Protein AF-A0A9W9SH65-F1 (afdb_monomer)

Mean predicted aligned error: 11.92 Å

Radius of gyration: 22.45 Å; Cα contacts (8 Å, |Δi|>4): 121; chains: 1; bounding box: 47×63×58 Å

Nearest PDB structures (foldseek):
  3lut-assembly1_B  TM=2.137E-01  e=8.675E+00  Rattus norvegicus

Structure (mmCIF, N/CA/C/O backbone):
data_AF-A0A9W9SH65-F1
#
_entry.id   AF-A0A9W9SH65-F1
#
loop_
_atom_site.group_PDB
_atom_site.id
_atom_site.type_symbol
_atom_site.label_atom_id
_atom_site.label_alt_id
_atom_site.label_comp_id
_atom_site.label_asym_id
_atom_site.label_entity_id
_atom_site.l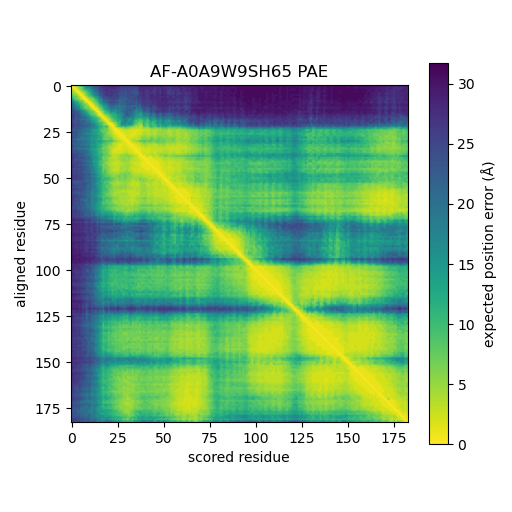abel_seq_id
_atom_site.pdbx_PDB_ins_code
_atom_site.Cartn_x
_atom_site.Cartn_y
_atom_site.Cartn_z
_atom_site.occupancy
_atom_site.B_iso_or_equiv
_atom_site.auth_seq_id
_atom_site.auth_comp_id
_atom_site.auth_asym_id
_atom_site.auth_atom_id
_atom_site.pdbx_PDB_model_num
ATOM 1 N N . MET A 1 1 ? 8.605 -40.947 -27.769 1.00 29.00 1 MET A N 1
ATOM 2 C CA . MET A 1 1 ? 8.764 -39.520 -27.418 1.00 29.00 1 MET A CA 1
ATOM 3 C C . MET A 1 1 ? 8.373 -39.369 -25.958 1.00 29.00 1 MET A C 1
ATOM 5 O O . MET A 1 1 ? 7.186 -39.490 -25.679 1.00 29.00 1 MET A O 1
ATOM 9 N N . PRO A 1 2 ? 9.325 -39.261 -25.017 1.00 26.72 2 PRO A N 1
ATOM 10 C CA . PRO A 1 2 ? 8.988 -39.183 -23.606 1.00 26.72 2 PRO A CA 1
ATOM 11 C C . PRO A 1 2 ? 8.755 -37.729 -23.191 1.00 26.72 2 PRO A C 1
ATOM 13 O O . PRO A 1 2 ? 9.502 -36.824 -23.558 1.00 26.72 2 PRO A O 1
ATOM 16 N N . VAL A 1 3 ? 7.682 -37.543 -22.432 1.00 34.75 3 VAL A N 1
ATOM 17 C CA . VAL A 1 3 ? 7.287 -36.307 -21.764 1.00 34.75 3 VAL A CA 1
ATOM 18 C C . VAL A 1 3 ? 8.176 -36.151 -20.531 1.00 34.75 3 VAL A C 1
ATOM 20 O O . VAL A 1 3 ? 8.135 -36.996 -19.639 1.00 34.75 3 VAL A O 1
ATOM 23 N N . VAL A 1 4 ? 8.992 -35.098 -20.485 1.00 30.28 4 VAL A N 1
ATOM 24 C CA . VAL A 1 4 ? 9.756 -34.722 -19.287 1.00 30.28 4 VAL A CA 1
ATOM 25 C C . VAL A 1 4 ? 9.000 -33.589 -18.607 1.00 30.28 4 VAL A C 1
ATOM 27 O O . VAL A 1 4 ? 8.920 -32.480 -19.131 1.00 30.28 4 VAL A O 1
ATOM 30 N N . GLY A 1 5 ? 8.393 -33.902 -17.462 1.00 32.47 5 GLY A N 1
ATOM 31 C CA . GLY A 1 5 ? 7.783 -32.918 -16.578 1.00 32.47 5 GLY A CA 1
ATOM 32 C C . GLY A 1 5 ? 8.863 -32.028 -15.976 1.00 32.47 5 GLY A C 1
ATOM 33 O O . GLY A 1 5 ? 9.786 -32.520 -15.333 1.00 32.47 5 GLY A O 1
ATOM 34 N N . ILE A 1 6 ? 8.749 -30.721 -16.197 1.00 32.47 6 ILE A N 1
ATOM 35 C CA . ILE A 1 6 ? 9.633 -29.726 -15.594 1.00 32.47 6 ILE A CA 1
ATOM 36 C C . ILE A 1 6 ? 8.874 -29.120 -14.415 1.00 32.47 6 ILE A C 1
ATOM 38 O O . ILE A 1 6 ? 7.938 -28.340 -14.585 1.00 32.47 6 ILE A O 1
ATOM 42 N N . SER A 1 7 ? 9.264 -29.546 -13.214 1.00 27.44 7 SER A N 1
ATOM 43 C CA . SER A 1 7 ? 8.930 -28.888 -11.950 1.00 27.44 7 SER A CA 1
ATOM 44 C C . SER A 1 7 ? 9.379 -27.414 -12.004 1.00 27.44 7 SER A C 1
ATOM 46 O O . SER A 1 7 ? 10.505 -27.161 -12.439 1.00 27.44 7 SER A O 1
ATOM 48 N N . PRO A 1 8 ? 8.580 -26.421 -11.562 1.00 35.19 8 PRO A N 1
ATOM 49 C CA . PRO A 1 8 ? 8.921 -25.004 -11.738 1.00 35.19 8 PRO A CA 1
ATOM 50 C C . PRO A 1 8 ? 10.051 -24.491 -10.826 1.00 35.19 8 PRO A C 1
ATOM 52 O O . PRO A 1 8 ? 10.382 -23.310 -10.881 1.00 35.19 8 PRO A O 1
ATOM 55 N N . PHE A 1 9 ? 10.630 -25.332 -9.964 1.00 35.22 9 PHE A N 1
ATOM 56 C CA . PHE A 1 9 ? 11.452 -24.875 -8.837 1.00 35.22 9 PHE A CA 1
ATOM 57 C C . PHE A 1 9 ? 12.976 -25.036 -8.994 1.00 35.22 9 PHE A C 1
ATOM 59 O O . PHE A 1 9 ? 13.713 -24.592 -8.120 1.00 35.22 9 PHE A O 1
ATOM 66 N N . GLU A 1 10 ? 13.487 -25.592 -10.098 1.00 29.34 10 GLU A N 1
ATOM 67 C CA . GLU A 1 10 ? 14.923 -25.934 -10.216 1.00 29.34 10 GLU A CA 1
ATOM 68 C C . GLU A 1 10 ? 15.806 -24.948 -11.009 1.00 29.34 10 GLU A C 1
ATOM 70 O O . GLU A 1 10 ? 16.992 -25.205 -11.199 1.00 29.34 10 GLU A O 1
ATOM 75 N N . SER A 1 11 ? 15.298 -23.792 -11.453 1.00 33.03 11 SER A N 1
ATOM 76 C CA . SER A 1 11 ? 16.088 -22.839 -12.270 1.00 33.03 11 SER A CA 1
ATOM 77 C C . SER A 1 11 ? 16.442 -21.506 -11.598 1.00 33.03 11 SER A C 1
ATOM 79 O O . SER A 1 11 ? 16.779 -20.546 -12.285 1.00 33.03 11 SER A O 1
ATOM 81 N N . TYR A 1 12 ? 16.469 -21.438 -10.265 1.00 36.97 12 TYR A N 1
ATOM 82 C CA . TYR A 1 12 ? 17.127 -20.338 -9.546 1.00 36.97 12 TYR A CA 1
ATOM 83 C C . TYR A 1 12 ? 18.579 -20.708 -9.216 1.00 36.97 12 TYR A C 1
ATOM 85 O O . TYR A 1 12 ? 18.950 -20.907 -8.060 1.00 36.97 12 TYR A O 1
ATOM 93 N N . LYS A 1 13 ? 19.441 -20.784 -10.240 1.00 38.38 13 LYS A N 1
ATOM 94 C CA . LYS A 1 13 ? 20.886 -20.666 -10.005 1.00 38.38 13 LYS A CA 1
ATOM 95 C C . LYS A 1 13 ? 21.164 -19.232 -9.560 1.00 38.38 13 LYS A C 1
ATOM 97 O O . LYS A 1 13 ? 21.204 -18.319 -10.374 1.00 38.38 13 LYS A O 1
ATOM 102 N N . SER A 1 14 ? 21.283 -19.081 -8.245 1.00 42.41 14 SER A N 1
ATOM 103 C CA . SER A 1 14 ? 21.871 -17.976 -7.487 1.00 42.41 14 SER A CA 1
ATOM 104 C C . SER A 1 14 ? 22.657 -16.954 -8.326 1.00 42.41 14 SER A C 1
ATOM 106 O O . SER A 1 14 ? 23.874 -17.067 -8.483 1.00 42.41 14 SER A O 1
ATOM 108 N N . LEU A 1 15 ? 21.976 -15.913 -8.806 1.00 47.31 15 LEU A N 1
ATOM 109 C CA . LEU A 1 15 ? 22.618 -14.635 -9.099 1.00 47.31 15 LEU A CA 1
ATOM 110 C C . LEU A 1 15 ? 22.884 -13.983 -7.743 1.00 47.31 15 LEU A C 1
ATOM 112 O O . LEU A 1 15 ? 21.997 -13.383 -7.138 1.00 47.31 15 LEU A O 1
ATOM 116 N N . THR A 1 16 ? 24.076 -14.205 -7.198 1.00 44.31 16 THR A N 1
ATOM 117 C CA . THR A 1 16 ? 24.475 -13.587 -5.937 1.00 44.31 16 THR A CA 1
ATOM 118 C C . THR A 1 16 ? 24.631 -12.072 -6.155 1.00 44.31 16 THR A C 1
ATOM 120 O O . THR A 1 16 ? 25.348 -11.657 -7.067 1.00 44.31 16 THR A O 1
ATOM 123 N N . PRO A 1 17 ? 24.024 -11.212 -5.312 1.00 50.50 17 PRO A N 1
ATOM 124 C CA . PRO A 1 17 ? 24.121 -9.746 -5.428 1.00 50.50 17 PRO A CA 1
ATOM 125 C C . PRO A 1 17 ? 25.551 -9.183 -5.329 1.00 50.50 17 PRO A C 1
ATOM 127 O O . PRO A 1 17 ? 25.777 -7.997 -5.545 1.00 50.50 17 PRO A O 1
ATOM 130 N N . LEU A 1 18 ? 26.527 -10.020 -4.972 1.00 52.94 18 LEU A N 1
ATOM 131 C CA . LEU A 1 18 ? 27.906 -9.622 -4.702 1.00 52.94 18 LEU A CA 1
ATOM 132 C C . LEU A 1 18 ? 28.746 -9.382 -5.966 1.00 52.94 18 LEU A C 1
ATOM 134 O O . LEU A 1 18 ? 29.766 -8.708 -5.869 1.00 52.94 18 LEU A O 1
ATOM 138 N N . GLN A 1 19 ? 28.347 -9.893 -7.137 1.00 58.72 19 GLN A N 1
ATOM 139 C CA . GLN A 1 19 ? 29.189 -9.837 -8.345 1.00 58.72 19 GLN A CA 1
ATOM 140 C C . GLN A 1 19 ? 28.976 -8.576 -9.209 1.00 58.72 19 GLN A C 1
ATOM 142 O O . GLN A 1 19 ? 29.825 -8.254 -10.036 1.00 58.72 19 GLN A O 1
ATOM 147 N N . HIS A 1 20 ? 27.888 -7.827 -8.990 1.00 59.44 20 HIS A N 1
ATOM 148 C CA . HIS A 1 20 ? 27.509 -6.644 -9.785 1.00 59.44 20 HIS A CA 1
ATOM 149 C C . HIS A 1 20 ? 27.215 -5.407 -8.922 1.00 59.44 20 HIS A C 1
ATOM 151 O O . HIS A 1 20 ? 26.376 -4.583 -9.269 1.00 59.44 20 HIS A O 1
ATOM 157 N N . ARG A 1 21 ? 27.902 -5.280 -7.781 1.00 56.28 21 ARG A N 1
ATOM 158 C CA . ARG A 1 21 ? 27.609 -4.277 -6.744 1.00 56.28 21 ARG A CA 1
ATOM 159 C C . ARG A 1 21 ? 27.633 -2.823 -7.243 1.00 56.28 21 ARG A C 1
ATOM 161 O O . ARG A 1 21 ? 26.842 -2.023 -6.763 1.00 56.28 21 ARG A O 1
ATOM 168 N N . ASP A 1 22 ? 28.474 -2.514 -8.230 1.00 61.59 22 ASP A N 1
ATOM 169 C CA . ASP A 1 22 ? 28.696 -1.138 -8.701 1.00 61.59 22 ASP A CA 1
ATOM 170 C C . ASP A 1 22 ? 28.057 -0.838 -10.071 1.00 61.59 22 ASP A C 1
ATOM 172 O O . ASP A 1 22 ? 28.232 0.258 -10.611 1.00 61.59 22 ASP A O 1
ATOM 176 N N . PHE A 1 23 ? 27.322 -1.795 -10.651 1.00 73.75 23 PHE A N 1
ATOM 177 C CA . PHE A 1 23 ? 26.828 -1.712 -12.028 1.00 73.75 23 PHE A CA 1
ATOM 178 C C . PHE A 1 23 ? 25.352 -2.118 -12.156 1.00 73.75 23 PHE A C 1
ATOM 180 O O . PHE A 1 23 ? 24.768 -2.697 -11.242 1.00 73.75 23 PHE A O 1
ATOM 187 N N . ALA A 1 24 ? 24.734 -1.799 -13.295 1.00 82.81 24 ALA A N 1
ATOM 188 C CA . ALA A 1 24 ? 23.379 -2.235 -13.617 1.00 82.81 24 ALA A CA 1
ATOM 189 C C . ALA A 1 24 ? 23.397 -3.578 -14.361 1.00 82.81 24 ALA A C 1
ATOM 191 O O . ALA A 1 24 ? 24.218 -3.792 -15.251 1.00 82.81 24 ALA A O 1
ATOM 192 N N . PHE A 1 25 ? 22.476 -4.480 -14.039 1.00 86.75 25 PHE A N 1
ATOM 193 C CA . PHE A 1 25 ? 22.340 -5.755 -14.745 1.00 86.75 25 PHE A CA 1
ATOM 194 C C . PHE A 1 25 ? 20.894 -6.008 -15.149 1.00 86.75 25 PHE A C 1
ATOM 196 O O . PHE A 1 25 ? 19.962 -5.491 -14.540 1.00 86.75 25 PHE A O 1
ATOM 203 N N . GLN A 1 26 ? 20.705 -6.811 -16.192 1.00 88.81 26 GLN A N 1
ATOM 204 C CA . GLN A 1 26 ? 19.384 -7.164 -16.701 1.00 88.81 26 GLN A CA 1
ATOM 205 C C . GLN A 1 26 ? 19.053 -8.625 -16.395 1.00 88.81 26 GLN A C 1
ATOM 207 O O . GLN A 1 26 ? 19.887 -9.513 -16.568 1.00 88.81 26 GLN A O 1
ATOM 212 N N . VAL A 1 27 ? 17.818 -8.872 -15.968 1.00 89.62 27 VAL A N 1
ATOM 213 C CA . VAL A 1 27 ? 17.281 -10.201 -15.670 1.00 89.62 27 VAL A CA 1
ATOM 214 C C . VAL A 1 27 ? 16.055 -10.437 -16.539 1.00 89.62 27 VAL A C 1
ATOM 216 O O . VAL A 1 27 ? 15.112 -9.644 -16.531 1.00 89.62 27 VAL A O 1
ATOM 219 N N . ALA A 1 28 ? 16.059 -11.539 -17.288 1.00 88.75 28 ALA A N 1
ATOM 220 C CA . ALA A 1 28 ? 14.880 -11.982 -18.018 1.00 88.75 28 ALA A CA 1
ATOM 221 C C . ALA A 1 28 ? 13.856 -12.567 -17.037 1.00 88.75 28 ALA A C 1
ATOM 223 O O . ALA A 1 28 ? 14.166 -13.472 -16.263 1.00 88.75 28 ALA A O 1
ATOM 224 N N . THR A 1 29 ? 12.628 -12.067 -17.089 1.00 84.38 29 THR A N 1
ATOM 225 C CA . THR A 1 29 ? 11.477 -12.592 -16.347 1.00 84.38 29 THR A CA 1
ATOM 226 C C . THR A 1 29 ? 10.385 -13.023 -17.328 1.00 84.38 29 THR A C 1
ATOM 228 O O . THR A 1 29 ? 10.380 -12.550 -18.468 1.00 84.38 29 THR A O 1
ATOM 231 N N . PRO A 1 30 ? 9.407 -13.857 -16.918 1.00 78.50 30 PRO A N 1
ATOM 232 C CA . PRO A 1 30 ? 8.263 -14.210 -17.772 1.00 78.50 30 PRO A CA 1
ATOM 233 C C . PRO A 1 30 ? 7.487 -12.990 -18.290 1.00 78.50 30 PRO A C 1
ATOM 235 O O . PRO A 1 30 ? 6.760 -13.063 -19.274 1.00 78.50 30 PRO A O 1
ATOM 238 N N . THR A 1 31 ? 7.636 -11.862 -17.600 1.00 74.31 31 THR A N 1
ATOM 239 C CA . THR A 1 31 ? 6.937 -10.606 -17.835 1.00 74.31 31 THR A CA 1
ATOM 240 C C . THR A 1 31 ? 7.719 -9.579 -18.655 1.00 74.31 31 THR A C 1
ATOM 242 O O . THR A 1 31 ? 7.159 -8.526 -18.960 1.00 74.31 31 THR A O 1
ATOM 245 N N . GLY A 1 32 ? 8.984 -9.859 -18.990 1.00 82.88 32 GLY A N 1
ATOM 246 C CA . GLY A 1 32 ? 9.880 -8.946 -19.702 1.00 82.88 32 GLY A CA 1
ATOM 247 C C . GLY A 1 32 ? 11.281 -8.875 -19.090 1.00 82.88 32 GLY A C 1
ATOM 248 O O . GLY A 1 32 ? 11.658 -9.693 -18.249 1.00 82.88 32 GLY A O 1
ATOM 249 N N . TRP A 1 33 ? 12.062 -7.884 -19.512 1.00 88.62 33 TRP A N 1
ATOM 250 C CA . TRP A 1 33 ? 13.391 -7.620 -18.963 1.00 88.62 33 TRP A CA 1
ATOM 251 C C . TRP A 1 33 ? 13.303 -6.658 -17.781 1.00 88.62 33 TRP A C 1
ATOM 253 O O . TRP A 1 33 ? 12.770 -5.560 -17.918 1.00 88.62 33 TRP A O 1
ATOM 263 N N . ASN A 1 34 ? 13.869 -7.055 -16.644 1.00 89.06 34 ASN A N 1
ATOM 264 C CA . ASN A 1 34 ? 14.019 -6.192 -15.480 1.00 89.06 34 ASN A CA 1
ATOM 265 C C . ASN A 1 34 ? 15.470 -5.723 -15.398 1.00 89.06 34 ASN A C 1
ATOM 267 O O . ASN A 1 34 ? 16.378 -6.549 -15.336 1.00 89.06 34 ASN A O 1
ATOM 271 N N . VAL A 1 35 ? 15.688 -4.409 -15.383 1.00 88.88 35 VAL A N 1
ATOM 272 C CA . VAL A 1 35 ? 17.014 -3.818 -15.169 1.00 88.88 35 VAL A CA 1
ATOM 273 C C . VAL A 1 35 ? 17.153 -3.476 -13.689 1.00 88.88 35 VAL A C 1
ATOM 275 O O . VAL A 1 35 ? 16.417 -2.646 -13.161 1.00 88.88 35 VAL A O 1
ATOM 278 N N . CYS A 1 36 ? 18.083 -4.138 -13.011 1.00 87.88 36 CYS A N 1
ATOM 279 C CA . CYS A 1 36 ? 18.427 -3.893 -11.620 1.00 87.88 36 CYS A CA 1
ATOM 280 C C . CYS A 1 36 ? 19.577 -2.887 -11.560 1.00 87.88 36 CYS A C 1
ATOM 282 O O . CYS A 1 36 ? 20.656 -3.137 -12.096 1.00 87.88 36 CYS A O 1
ATOM 284 N N . ILE A 1 37 ? 19.343 -1.755 -10.901 1.00 88.06 37 ILE A N 1
ATOM 285 C CA . ILE A 1 37 ? 20.334 -0.697 -10.701 1.00 88.06 37 ILE A CA 1
ATOM 286 C C . ILE A 1 37 ? 20.826 -0.789 -9.256 1.00 88.06 37 ILE A C 1
ATOM 288 O O . ILE A 1 37 ? 20.025 -0.684 -8.330 1.00 88.06 37 ILE A O 1
ATOM 292 N N . CYS A 1 38 ? 22.131 -0.982 -9.062 1.00 85.44 38 CYS A N 1
ATOM 293 C CA . CYS A 1 38 ? 22.729 -1.174 -7.733 1.00 85.44 38 CYS A CA 1
ATOM 294 C C . CYS A 1 38 ? 23.589 0.007 -7.250 1.00 85.44 38 CYS A C 1
ATOM 296 O O . CYS A 1 38 ? 24.125 -0.044 -6.148 1.00 85.44 38 CYS A O 1
ATOM 298 N N . ASN A 1 39 ? 23.709 1.072 -8.048 1.00 87.12 39 ASN A N 1
ATOM 299 C CA . ASN A 1 39 ? 24.561 2.228 -7.765 1.00 87.12 39 ASN A CA 1
ATOM 300 C C . ASN A 1 39 ? 23.733 3.463 -7.367 1.00 87.12 39 ASN A C 1
ATOM 302 O O . ASN A 1 39 ? 22.862 3.885 -8.126 1.00 87.12 39 ASN A O 1
ATOM 306 N N . ASP A 1 40 ? 24.059 4.092 -6.234 1.00 86.81 40 ASP A N 1
ATOM 307 C CA . ASP A 1 40 ? 23.380 5.289 -5.709 1.00 86.81 40 ASP A CA 1
ATOM 308 C C . ASP A 1 40 ? 23.351 6.475 -6.683 1.00 86.81 40 ASP A C 1
ATOM 310 O O . ASP A 1 40 ? 22.354 7.198 -6.749 1.00 86.81 40 ASP A O 1
ATOM 314 N N . ALA A 1 41 ? 24.431 6.699 -7.438 1.00 86.56 41 ALA A N 1
ATOM 315 C CA . ALA A 1 41 ? 24.494 7.783 -8.416 1.00 86.56 41 ALA A CA 1
ATOM 316 C C . ALA A 1 41 ? 23.472 7.560 -9.537 1.00 86.56 41 ALA A C 1
ATOM 318 O O . ALA A 1 41 ? 22.713 8.470 -9.869 1.00 86.56 41 ALA A O 1
ATOM 319 N N . MET A 1 42 ? 23.388 6.324 -10.040 1.00 85.31 42 MET A N 1
ATOM 320 C CA . MET A 1 42 ? 22.387 5.939 -11.033 1.00 85.31 42 MET A CA 1
ATOM 321 C C . MET A 1 42 ? 20.980 5.986 -10.434 1.00 85.31 42 MET A C 1
ATOM 323 O O . MET A 1 42 ? 20.083 6.548 -11.044 1.00 85.31 42 MET A O 1
ATOM 327 N N . ILE A 1 43 ? 20.764 5.482 -9.215 1.00 87.69 43 ILE A N 1
ATOM 328 C CA . ILE A 1 43 ? 19.448 5.550 -8.558 1.00 87.69 43 ILE A CA 1
ATOM 329 C C . ILE A 1 43 ? 18.947 7.000 -8.508 1.00 87.69 43 ILE A C 1
ATOM 331 O O . ILE A 1 43 ? 17.804 7.263 -8.872 1.00 87.69 43 ILE A O 1
ATOM 335 N N . ARG A 1 44 ? 19.799 7.961 -8.129 1.00 87.62 44 ARG A N 1
ATOM 336 C CA . ARG A 1 44 ? 19.427 9.387 -8.116 1.00 87.62 44 ARG A CA 1
ATOM 337 C C . ARG A 1 44 ? 19.114 9.933 -9.504 1.00 87.62 44 ARG A C 1
ATOM 339 O O . ARG A 1 44 ? 18.209 10.751 -9.625 1.00 87.62 44 ARG A O 1
ATOM 346 N N . GLU A 1 45 ? 19.849 9.518 -10.527 1.00 87.94 45 GLU A N 1
ATOM 347 C CA . GLU A 1 45 ? 19.582 9.917 -11.910 1.00 87.94 45 GLU A CA 1
ATOM 348 C C . GLU A 1 45 ? 18.209 9.414 -12.373 1.00 87.94 45 GLU A C 1
ATO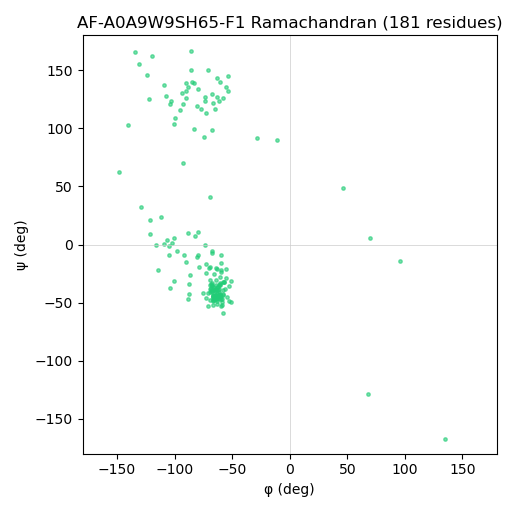M 350 O O . GLU A 1 45 ? 17.377 10.211 -12.797 1.00 87.94 45 GLU A O 1
ATOM 355 N N . TYR A 1 46 ? 17.926 8.120 -12.196 1.00 85.38 46 TYR A N 1
ATOM 356 C CA . TYR A 1 46 ? 16.661 7.506 -12.610 1.00 85.38 46 TYR A CA 1
ATOM 357 C C . TYR A 1 46 ? 15.462 8.015 -11.796 1.00 85.38 46 TYR A C 1
ATOM 359 O O . TYR A 1 46 ? 14.384 8.188 -12.354 1.00 85.38 46 TYR A O 1
ATOM 367 N N . LEU A 1 47 ? 15.637 8.316 -10.503 1.00 83.44 47 LEU A N 1
ATOM 368 C CA . LEU A 1 47 ? 14.582 8.927 -9.683 1.00 83.44 47 LEU A CA 1
ATOM 369 C C . LEU A 1 47 ? 14.210 10.348 -10.136 1.00 83.44 47 LEU A C 1
ATOM 371 O O . LEU A 1 47 ? 13.093 10.787 -9.879 1.00 83.44 47 LEU A O 1
ATOM 375 N N . ASN A 1 48 ? 15.134 11.062 -10.786 1.00 84.50 48 ASN A N 1
ATOM 376 C CA . ASN A 1 48 ? 14.910 12.412 -11.309 1.00 84.50 48 ASN A CA 1
ATOM 377 C C . ASN A 1 48 ? 14.664 12.435 -12.828 1.00 84.50 48 ASN A C 1
ATOM 379 O O . ASN A 1 48 ? 14.500 13.515 -13.399 1.00 84.50 48 ASN A O 1
ATOM 383 N N . ALA A 1 49 ? 14.660 11.273 -13.487 1.00 85.62 49 ALA A N 1
ATOM 384 C CA . ALA A 1 49 ? 14.399 11.171 -14.915 1.00 85.62 49 ALA A CA 1
ATOM 385 C C . ALA A 1 49 ? 12.971 11.639 -15.226 1.00 85.62 49 ALA A C 1
ATOM 387 O O . ALA A 1 49 ? 12.042 11.415 -14.448 1.00 85.62 49 ALA A O 1
ATOM 388 N N . SER A 1 50 ? 12.786 12.308 -16.366 1.00 82.62 50 SER A N 1
ATOM 389 C CA . SER A 1 50 ? 11.448 12.731 -16.771 1.00 82.62 50 SER A CA 1
ATOM 390 C C . SER A 1 50 ? 10.601 11.529 -17.197 1.00 82.62 50 SER A C 1
ATOM 392 O O . SER A 1 50 ? 11.100 10.554 -17.765 1.00 82.62 50 SER A O 1
ATOM 394 N N . ASP A 1 51 ? 9.288 11.654 -16.996 1.00 79.94 51 ASP A N 1
ATOM 395 C CA . ASP A 1 51 ? 8.290 10.648 -17.386 1.00 79.94 51 ASP A CA 1
ATOM 396 C C . ASP A 1 51 ? 8.288 10.361 -18.909 1.00 79.94 51 ASP A C 1
ATOM 398 O O . ASP A 1 51 ? 7.744 9.347 -19.341 1.00 79.94 51 ASP A O 1
ATOM 402 N N . GLU A 1 52 ? 8.906 11.230 -19.726 1.00 83.19 52 GLU A N 1
ATOM 403 C CA . GLU A 1 52 ? 9.102 11.022 -21.172 1.00 83.19 52 GLU A CA 1
ATOM 404 C C . GLU A 1 52 ? 10.058 9.861 -21.472 1.00 83.19 52 GLU A C 1
ATOM 406 O O . GLU A 1 52 ? 9.847 9.129 -22.438 1.00 83.19 52 GLU A O 1
ATOM 411 N N . TYR A 1 53 ? 11.095 9.685 -20.647 1.00 82.25 53 TYR A N 1
ATOM 412 C CA . TYR A 1 53 ? 12.098 8.629 -20.816 1.00 82.25 53 TYR A CA 1
ATOM 413 C C . TYR A 1 53 ? 11.843 7.437 -19.894 1.00 82.25 53 TYR A C 1
ATOM 415 O O . TYR A 1 53 ? 12.165 6.304 -20.253 1.00 82.25 53 TYR A O 1
ATOM 423 N N . LEU A 1 54 ? 11.266 7.676 -18.712 1.00 84.69 54 LEU A N 1
ATOM 424 C CA . LEU A 1 54 ? 11.039 6.646 -17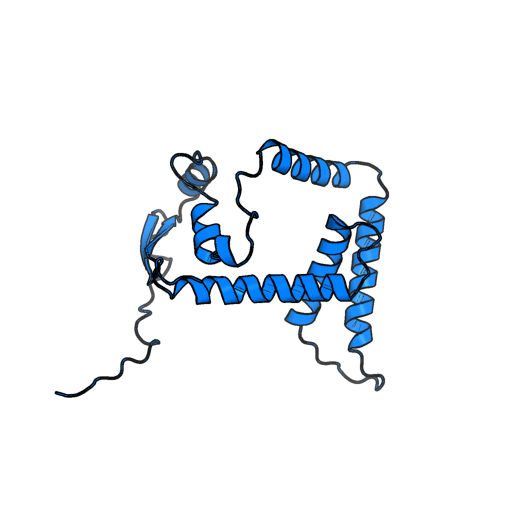.707 1.00 84.69 54 LEU A CA 1
ATOM 425 C C . LEU A 1 54 ? 9.689 6.844 -17.022 1.00 84.69 54 LEU A C 1
ATOM 427 O O . LEU A 1 54 ? 9.547 7.659 -16.118 1.00 84.69 54 LEU A O 1
ATOM 431 N N . SER A 1 55 ? 8.702 6.041 -17.413 1.00 83.62 55 SER A N 1
ATOM 432 C CA . SER A 1 55 ? 7.397 6.069 -16.758 1.00 83.62 55 SER A CA 1
ATOM 433 C C . SER A 1 55 ? 7.418 5.271 -15.456 1.00 83.62 55 SER A C 1
ATOM 435 O O . SER A 1 55 ? 7.592 4.051 -15.460 1.00 83.62 55 SER A O 1
ATOM 437 N N . SER A 1 56 ? 7.151 5.951 -14.342 1.00 79.00 56 SER A N 1
ATOM 438 C CA . SER A 1 56 ? 6.907 5.302 -13.044 1.00 79.00 56 SER A CA 1
ATOM 439 C C . SER A 1 56 ? 5.540 4.605 -12.976 1.00 79.00 56 SER A C 1
ATOM 441 O O . SER A 1 56 ? 5.351 3.649 -12.223 1.00 79.00 56 SER A O 1
ATOM 443 N N . THR A 1 57 ? 4.581 5.051 -13.790 1.00 80.88 57 THR A N 1
ATOM 444 C CA . THR A 1 57 ? 3.193 4.574 -13.751 1.00 80.88 57 THR A CA 1
ATOM 445 C C . THR A 1 57 ? 2.962 3.338 -14.613 1.00 80.88 57 THR A C 1
ATOM 447 O O . THR A 1 57 ? 2.182 2.472 -14.217 1.00 80.88 57 THR A O 1
ATOM 450 N N . ALA A 1 58 ? 3.652 3.198 -15.749 1.00 83.69 58 ALA A N 1
ATOM 451 C CA . ALA A 1 58 ? 3.455 2.068 -16.658 1.00 83.69 58 ALA A CA 1
ATOM 452 C C . ALA A 1 58 ? 3.724 0.688 -16.011 1.00 83.69 58 ALA A C 1
ATOM 454 O O . ALA A 1 58 ? 2.888 -0.208 -16.175 1.00 83.69 58 ALA A O 1
ATOM 455 N N . PRO A 1 59 ? 4.800 0.481 -15.220 1.00 84.81 59 PRO A N 1
ATOM 456 C CA . PRO A 1 59 ? 5.023 -0.789 -14.524 1.00 84.81 59 PRO A CA 1
ATOM 457 C C . PRO A 1 59 ? 3.920 -1.114 -13.510 1.00 84.81 59 PRO A C 1
ATOM 459 O O . PRO A 1 59 ? 3.482 -2.260 -13.423 1.00 84.81 59 PRO A O 1
ATOM 462 N N . ILE A 1 60 ? 3.433 -0.103 -12.783 1.00 83.75 60 ILE A N 1
ATOM 463 C CA . ILE A 1 60 ? 2.370 -0.245 -11.779 1.00 83.75 60 ILE A CA 1
ATOM 464 C C . ILE A 1 60 ? 1.049 -0.614 -12.465 1.00 83.75 60 ILE A C 1
ATOM 466 O O . ILE A 1 60 ? 0.397 -1.582 -12.076 1.00 83.75 60 ILE A O 1
ATOM 470 N N . GLN A 1 61 ? 0.685 0.098 -13.537 1.00 84.88 61 GLN A N 1
ATOM 471 C CA . GLN A 1 61 ? -0.494 -0.221 -14.346 1.00 84.88 61 GLN A CA 1
ATOM 472 C C . GLN A 1 61 ? -0.430 -1.643 -14.910 1.00 84.88 61 GLN A C 1
ATOM 474 O O . GLN A 1 61 ? -1.424 -2.366 -14.878 1.00 84.88 61 GLN A O 1
ATOM 479 N N . GLY A 1 62 ? 0.739 -2.056 -15.410 1.00 84.06 62 GLY A N 1
ATOM 480 C CA . GLY A 1 62 ? 0.953 -3.394 -15.952 1.00 84.06 62 GLY A CA 1
ATOM 481 C C . GLY A 1 62 ? 0.919 -4.497 -14.893 1.00 84.06 62 GLY A C 1
ATOM 482 O O . GLY A 1 62 ? 0.450 -5.599 -15.178 1.00 84.06 62 GLY A O 1
ATOM 483 N N . PHE A 1 63 ? 1.385 -4.227 -13.673 1.00 85.81 63 PHE A N 1
ATOM 484 C CA . PHE A 1 63 ? 1.332 -5.189 -12.573 1.00 85.81 63 PHE A CA 1
ATOM 485 C C . PHE A 1 63 ? -0.100 -5.393 -12.072 1.00 85.81 63 PHE A C 1
ATOM 487 O O . PHE A 1 63 ? -0.590 -6.521 -12.057 1.00 85.81 63 PHE A O 1
ATOM 494 N N . PHE A 1 64 ? -0.791 -4.302 -11.742 1.00 87.06 64 PHE A N 1
ATOM 495 C CA . PHE A 1 64 ? -2.151 -4.361 -11.209 1.00 87.06 64 PHE A CA 1
ATOM 496 C C . PHE A 1 64 ? -3.216 -4.572 -12.282 1.00 87.06 64 PHE A C 1
ATOM 498 O O . PHE A 1 64 ? -4.373 -4.785 -11.940 1.00 87.06 64 PHE A O 1
ATOM 505 N N . GLN A 1 65 ? -2.851 -4.501 -13.569 1.00 87.94 65 GLN A N 1
ATOM 506 C CA . GLN A 1 65 ? -3.803 -4.443 -14.683 1.00 87.94 65 GLN A CA 1
ATOM 507 C C . GLN A 1 65 ? -4.909 -3.421 -14.383 1.00 87.94 65 GLN A C 1
ATOM 509 O O . GLN A 1 65 ? -6.100 -3.698 -14.508 1.00 87.94 65 GLN A O 1
ATOM 514 N N . SER A 1 66 ? -4.490 -2.229 -13.953 1.00 83.81 66 SER A N 1
ATOM 515 C CA . SER A 1 66 ? -5.358 -1.221 -13.331 1.00 83.81 66 SER A CA 1
ATOM 516 C C . SER A 1 66 ? -6.504 -0.748 -14.213 1.00 83.81 66 SER A C 1
ATOM 518 O O . SER A 1 66 ? -7.521 -0.299 -13.704 1.00 83.81 66 SER A O 1
ATOM 520 N N . ARG A 1 67 ? -6.393 -0.906 -15.535 1.00 83.75 67 ARG A N 1
ATOM 521 C CA . ARG A 1 67 ? -7.514 -0.715 -16.461 1.00 83.75 67 ARG A CA 1
ATOM 522 C C . ARG A 1 67 ? -8.752 -1.534 -16.067 1.00 83.75 67 ARG A C 1
ATOM 524 O O . ARG A 1 67 ? -9.859 -1.057 -16.281 1.00 83.75 67 ARG A O 1
ATOM 531 N N . PHE A 1 68 ? -8.555 -2.734 -15.528 1.00 85.75 68 PHE A N 1
ATOM 532 C CA . PHE A 1 68 ? -9.620 -3.677 -15.189 1.00 85.75 68 PHE A CA 1
ATOM 533 C C . PHE A 1 68 ? -9.894 -3.727 -13.685 1.00 85.75 68 PHE A C 1
ATOM 535 O O . PHE A 1 68 ? -11.046 -3.824 -13.283 1.00 85.75 68 PHE A O 1
ATOM 542 N N . THR A 1 69 ? -8.853 -3.637 -12.855 1.00 86.44 69 THR A N 1
ATOM 543 C CA . THR A 1 69 ? -8.991 -3.740 -11.392 1.00 86.44 69 THR A CA 1
ATOM 544 C C . THR A 1 69 ? -9.309 -2.408 -10.715 1.00 86.44 69 THR A C 1
ATOM 546 O O . THR A 1 69 ? -9.920 -2.400 -9.655 1.00 86.44 69 THR A O 1
ATOM 549 N N . ALA A 1 70 ? -8.918 -1.282 -11.320 1.00 81.94 70 ALA A N 1
ATOM 550 C CA . ALA A 1 70 ? -9.073 0.059 -10.758 1.00 81.94 70 ALA A CA 1
ATOM 551 C C . ALA A 1 70 ? -9.278 1.114 -11.870 1.00 81.94 70 ALA A C 1
ATOM 553 O O . ALA A 1 70 ? -8.427 2.001 -12.058 1.00 81.94 70 ALA A O 1
ATOM 554 N N . PRO A 1 71 ? -10.364 1.015 -12.666 1.00 75.62 71 PRO A N 1
ATOM 555 C CA . PRO A 1 71 ? -10.586 1.903 -13.802 1.00 75.62 71 PRO A CA 1
ATOM 556 C C . PRO A 1 71 ? -10.609 3.369 -13.345 1.00 75.62 71 PRO A C 1
ATOM 558 O O . PRO A 1 71 ? -11.340 3.748 -12.437 1.00 75.62 71 PRO A O 1
ATOM 561 N N . GLY A 1 72 ? -9.776 4.202 -13.974 1.00 70.69 72 GLY A N 1
ATOM 562 C CA . GLY A 1 72 ? -9.645 5.628 -13.656 1.00 70.69 72 GLY A CA 1
ATOM 563 C C . GLY A 1 72 ? -8.500 5.993 -12.703 1.00 70.69 72 GLY A C 1
ATOM 564 O O . GLY A 1 72 ? -8.099 7.155 -12.690 1.00 70.69 72 GLY A O 1
ATOM 565 N N . LEU A 1 73 ? -7.889 5.027 -12.000 1.00 68.56 73 LEU A N 1
ATOM 566 C CA . LEU A 1 73 ? -6.811 5.289 -11.028 1.00 68.56 73 LEU A CA 1
ATOM 567 C C . LEU A 1 73 ? -5.566 5.946 -11.651 1.00 68.56 73 LEU A C 1
ATOM 569 O O . LEU A 1 73 ? -4.854 6.689 -10.984 1.00 68.56 73 LEU A O 1
ATOM 573 N N . PHE A 1 74 ? -5.306 5.701 -12.938 1.00 66.25 74 PHE A N 1
ATOM 574 C CA . PHE A 1 74 ? -4.134 6.237 -13.636 1.00 66.25 74 PHE A CA 1
ATOM 575 C C . PHE A 1 74 ? -4.463 7.107 -14.854 1.00 66.25 74 PHE A C 1
ATOM 577 O O . PHE A 1 74 ? -3.616 7.315 -15.727 1.00 66.25 74 PHE A O 1
ATOM 584 N N . HIS A 1 75 ? -5.677 7.654 -14.937 1.00 64.56 75 HIS A N 1
ATOM 585 C CA . HIS A 1 75 ? -5.870 8.833 -15.781 1.00 64.56 75 HIS A CA 1
ATOM 586 C C . HIS A 1 75 ? -5.013 9.949 -15.205 1.00 64.56 75 HIS A C 1
ATOM 588 O O . HIS A 1 75 ? -5.111 10.161 -14.003 1.00 64.56 75 HIS A O 1
ATOM 594 N N . LYS A 1 76 ? -4.155 10.581 -16.034 1.00 62.09 76 LYS A N 1
ATOM 595 C CA . LYS A 1 76 ? -3.161 11.608 -15.653 1.00 62.09 76 LYS A CA 1
ATOM 596 C C . LYS A 1 76 ? -3.637 12.376 -14.423 1.00 62.09 76 LYS A C 1
ATOM 598 O O . LYS A 1 76 ? -4.372 13.352 -14.568 1.00 62.09 76 LYS A O 1
ATOM 603 N N . ILE A 1 77 ? -3.246 11.917 -13.231 1.00 59.31 77 ILE A N 1
ATOM 604 C CA . ILE A 1 77 ? -3.592 12.619 -12.004 1.00 59.31 77 ILE A CA 1
ATOM 605 C C . ILE A 1 77 ? -2.850 13.936 -12.156 1.00 59.31 77 ILE A C 1
ATOM 607 O O . ILE A 1 77 ? -1.622 13.906 -12.302 1.00 59.31 77 ILE A O 1
ATOM 611 N N . PRO A 1 78 ? -3.551 15.080 -12.226 1.00 56.41 78 PRO A N 1
ATOM 612 C CA . PRO A 1 78 ? -2.877 16.344 -12.431 1.00 56.41 78 PRO A CA 1
ATOM 613 C C . PRO A 1 78 ? -1.803 16.476 -11.356 1.00 56.41 78 PRO A C 1
ATOM 615 O O . PRO A 1 78 ? -2.082 16.242 -10.178 1.00 56.41 78 PRO A O 1
ATOM 618 N N . SER A 1 79 ? -0.577 16.831 -11.738 1.00 58.53 79 SER A N 1
ATOM 619 C CA . SER A 1 79 ? 0.524 17.016 -10.783 1.00 58.53 79 SER A CA 1
ATOM 620 C C . SER A 1 79 ? 0.117 17.953 -9.640 1.00 58.53 79 SER A C 1
ATOM 622 O O . SER A 1 79 ? 0.486 17.733 -8.492 1.00 58.53 79 SER A O 1
ATOM 624 N N . SER A 1 80 ? -0.760 18.920 -9.926 1.00 52.72 80 SER A N 1
ATOM 625 C CA . SER A 1 80 ? -1.390 19.809 -8.950 1.00 52.72 80 SER A CA 1
ATOM 626 C C . SER A 1 80 ? -2.229 19.093 -7.883 1.00 52.72 80 SER A C 1
ATOM 628 O O . SER A 1 80 ? -2.260 19.555 -6.746 1.00 52.72 80 SER A O 1
ATOM 630 N N . MET A 1 81 ? -2.890 17.977 -8.196 1.00 56.00 81 MET A N 1
ATOM 631 C CA . MET A 1 81 ? -3.673 17.187 -7.243 1.00 56.00 81 MET A CA 1
ATOM 632 C C . MET A 1 81 ? -2.763 16.369 -6.320 1.00 56.00 81 MET A C 1
ATOM 634 O O . MET A 1 81 ? -2.965 16.394 -5.108 1.00 56.00 81 MET A O 1
ATOM 638 N N . MET A 1 82 ? -1.700 15.753 -6.853 1.00 63.50 82 MET A N 1
ATOM 639 C CA . MET A 1 82 ? -0.670 15.108 -6.023 1.00 63.50 82 MET A CA 1
ATOM 640 C C . MET A 1 82 ? 0.072 16.123 -5.149 1.00 63.50 82 MET A C 1
ATOM 642 O O . MET A 1 82 ? 0.239 15.901 -3.953 1.00 63.50 82 MET A O 1
ATOM 646 N N . SER A 1 83 ? 0.453 17.281 -5.696 1.00 60.94 83 SER A N 1
ATOM 647 C CA . SER A 1 83 ? 1.051 18.363 -4.908 1.00 60.94 83 SER A CA 1
ATOM 648 C C . SER A 1 83 ? 0.094 18.895 -3.844 1.00 60.94 83 SER A C 1
ATOM 650 O O . SER A 1 83 ? 0.542 19.197 -2.745 1.00 60.94 83 SER A O 1
ATOM 652 N N . LYS A 1 84 ? -1.215 18.985 -4.114 1.00 66.25 84 LYS A N 1
ATOM 653 C CA . LYS A 1 84 ? -2.213 19.360 -3.101 1.00 66.25 84 LYS A CA 1
ATOM 654 C C . LYS A 1 84 ? -2.344 18.305 -2.011 1.00 66.25 84 LYS A C 1
ATOM 656 O O . LYS A 1 84 ? -2.342 18.693 -0.854 1.00 66.25 84 LYS A O 1
ATOM 661 N N . ALA A 1 85 ? -2.399 17.017 -2.347 1.00 66.94 85 ALA A N 1
ATOM 662 C CA . ALA A 1 85 ? -2.440 15.935 -1.361 1.00 66.94 85 ALA A CA 1
ATOM 663 C C . ALA A 1 85 ? -1.178 15.922 -0.480 1.00 66.94 85 ALA A C 1
ATOM 665 O O . ALA A 1 85 ? -1.271 15.838 0.743 1.00 66.94 85 ALA A O 1
ATOM 666 N N . LEU A 1 86 ? -0.000 16.101 -1.086 1.00 69.19 86 LEU A N 1
ATOM 667 C CA . LEU A 1 86 ? 1.277 16.195 -0.375 1.00 69.19 86 LEU A CA 1
ATOM 668 C C . LEU A 1 86 ? 1.367 17.452 0.494 1.00 69.19 86 LEU A C 1
ATOM 670 O O . LEU A 1 86 ? 1.811 17.374 1.636 1.00 69.19 86 LEU A O 1
ATOM 674 N N . THR A 1 87 ? 0.945 18.609 -0.017 1.00 68.62 87 THR A N 1
ATOM 675 C CA . THR A 1 87 ? 0.892 19.856 0.757 1.00 68.62 87 THR A CA 1
ATOM 676 C C . THR A 1 87 ? -0.112 19.738 1.896 1.00 68.62 87 THR A C 1
ATOM 678 O O . THR A 1 87 ? 0.217 20.093 3.016 1.00 68.62 87 THR A O 1
ATOM 681 N N . TRP A 1 88 ? -1.295 19.180 1.655 1.00 69.50 88 TRP A N 1
ATOM 682 C CA . TRP A 1 88 ? -2.318 18.935 2.670 1.00 69.50 88 TRP A CA 1
ATOM 683 C C . TRP A 1 88 ? -1.817 17.991 3.773 1.00 69.50 88 TRP A C 1
ATOM 685 O O . TRP A 1 88 ? -1.936 18.317 4.953 1.00 69.50 88 TRP A O 1
ATOM 695 N N . SER A 1 89 ? -1.149 16.894 3.402 1.00 69.25 89 SER A N 1
ATOM 696 C CA . SER A 1 89 ? -0.494 15.976 4.343 1.00 69.25 89 SER A CA 1
ATOM 697 C C . SER A 1 89 ? 0.606 16.677 5.156 1.00 69.25 89 SER A C 1
ATOM 699 O O . SER A 1 89 ? 0.656 16.541 6.376 1.00 69.25 89 SER A O 1
ATOM 701 N N . ARG A 1 90 ? 1.451 17.492 4.508 1.00 68.56 90 ARG A N 1
ATOM 702 C CA . ARG A 1 90 ? 2.523 18.264 5.167 1.00 68.56 90 ARG A CA 1
ATOM 703 C C . ARG A 1 90 ? 2.011 19.389 6.063 1.00 68.56 90 ARG A C 1
ATOM 705 O O . ARG A 1 90 ? 2.683 19.746 7.024 1.00 68.56 90 ARG A O 1
ATOM 712 N N . THR A 1 91 ? 0.867 19.984 5.741 1.00 67.31 91 THR A N 1
ATOM 713 C CA . THR A 1 91 ? 0.266 21.032 6.571 1.00 67.31 91 THR A CA 1
ATOM 714 C C . THR A 1 91 ? -0.271 20.428 7.864 1.00 67.31 91 THR A C 1
ATOM 716 O O . THR A 1 91 ? 0.026 20.960 8.929 1.00 67.31 91 THR A O 1
ATOM 719 N N . ARG A 1 92 ? -0.924 19.258 7.797 1.00 65.31 92 ARG A N 1
ATOM 720 C CA . ARG A 1 92 ? -1.423 18.527 8.976 1.00 65.31 92 ARG A CA 1
ATOM 721 C C . ARG A 1 92 ? -0.337 18.054 9.947 1.00 65.31 92 ARG A C 1
ATOM 723 O O . ARG A 1 92 ? -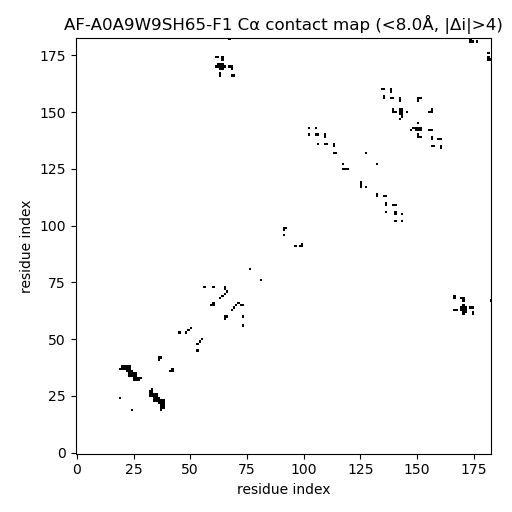0.639 17.812 11.106 1.00 65.31 92 ARG A O 1
ATOM 730 N N . THR A 1 93 ? 0.917 17.939 9.506 1.00 62.16 93 THR A N 1
ATOM 731 C CA . THR A 1 93 ? 2.052 17.600 10.386 1.00 62.16 93 THR A CA 1
ATOM 732 C C . THR A 1 93 ? 2.776 18.819 10.969 1.00 62.16 93 THR A C 1
ATOM 734 O O . THR A 1 93 ? 3.638 18.645 11.827 1.00 62.16 93 THR A O 1
ATOM 737 N N . ARG A 1 94 ? 2.469 20.050 10.521 1.00 63.59 94 ARG A N 1
ATOM 738 C CA . ARG A 1 94 ? 3.159 21.286 10.956 1.00 63.59 94 ARG A CA 1
ATOM 739 C C . ARG A 1 94 ? 2.282 22.264 11.740 1.00 63.59 94 ARG A C 1
ATOM 741 O O . ARG A 1 94 ? 2.841 23.111 12.433 1.00 63.59 94 ARG A O 1
ATOM 748 N N . SER A 1 95 ? 0.958 22.209 11.615 1.00 56.62 95 SER A N 1
ATOM 749 C CA . SER A 1 95 ? 0.042 23.095 12.346 1.00 56.62 95 SER A CA 1
ATOM 750 C C . SER A 1 95 ? -0.286 22.554 13.740 1.00 56.62 95 SER A C 1
ATOM 752 O O . SER A 1 95 ? -0.344 21.344 13.928 1.00 56.62 95 SER A O 1
ATOM 754 N N . GLY A 1 96 ? -0.565 23.443 14.702 1.00 64.44 96 GLY A N 1
ATOM 755 C CA . GLY A 1 96 ? -1.153 23.106 16.013 1.00 64.44 96 GLY A CA 1
ATOM 756 C C . GLY A 1 96 ? -2.617 22.653 15.918 1.00 64.44 96 GLY A C 1
ATOM 757 O O . GLY A 1 96 ? -3.449 23.099 16.695 1.00 64.44 96 GLY A O 1
ATOM 758 N N . ASP A 1 97 ? -2.917 21.851 14.902 1.00 70.06 97 ASP A N 1
ATOM 759 C CA . ASP A 1 97 ? -4.221 21.280 14.592 1.00 70.06 97 ASP A CA 1
ATOM 760 C C . ASP A 1 97 ? -4.403 19.987 15.406 1.00 70.06 97 ASP A C 1
ATOM 762 O O . ASP A 1 97 ? -3.468 19.193 15.551 1.00 70.06 97 ASP A O 1
ATOM 766 N N . GLU A 1 98 ? -5.608 19.772 15.932 1.00 77.81 98 GLU A N 1
ATOM 767 C CA . GLU A 1 98 ? -5.990 18.595 16.724 1.00 77.81 98 GLU A CA 1
ATOM 768 C C . GLU A 1 98 ? -6.017 17.304 15.889 1.00 77.81 98 GLU A C 1
ATOM 770 O O . GLU A 1 98 ? -6.155 16.209 16.434 1.00 77.81 98 GLU A O 1
ATOM 775 N N . TYR A 1 99 ? -5.810 17.402 14.571 1.00 78.88 99 TYR A N 1
ATOM 776 C CA . TYR A 1 99 ? -5.743 16.255 13.672 1.00 78.88 99 TYR A CA 1
ATOM 777 C C . TYR A 1 99 ? -4.744 15.177 14.112 1.00 78.88 99 TYR A C 1
ATOM 779 O O . TYR A 1 99 ? -5.091 14.000 14.101 1.00 78.88 99 TYR A O 1
ATOM 787 N N . PHE A 1 100 ? -3.502 15.538 14.466 1.00 80.94 100 PHE A N 1
ATOM 788 C CA . PHE A 1 100 ? -2.503 14.527 14.838 1.00 80.94 100 PHE A CA 1
ATOM 789 C C . PHE A 1 100 ? -2.880 13.807 16.145 1.00 80.94 100 PHE A C 1
ATOM 791 O O . PHE A 1 100 ? -2.907 12.578 16.123 1.00 80.94 100 PHE A O 1
ATOM 798 N N . PRO A 1 101 ? -3.253 14.509 17.237 1.00 85.00 101 PRO A N 1
ATOM 799 C CA . PRO A 1 101 ? -3.856 13.873 18.409 1.00 85.00 101 PRO A CA 1
ATOM 800 C C . PRO A 1 101 ? -5.045 12.960 18.074 1.00 85.00 101 PRO A C 1
ATOM 802 O O . PRO A 1 101 ? -5.022 11.794 18.452 1.00 85.00 101 PRO A O 1
ATOM 805 N N . SER A 1 102 ? -6.014 13.430 17.279 1.00 84.69 102 SER A N 1
ATOM 806 C CA . SER A 1 102 ? -7.172 12.622 16.860 1.00 84.69 102 SER A CA 1
ATOM 807 C C . SER A 1 102 ? -6.769 11.389 16.042 1.00 84.69 102 SER A C 1
ATOM 809 O O . SER A 1 102 ? -7.383 10.331 16.146 1.00 84.69 102 SER A O 1
ATOM 811 N N . PHE A 1 103 ? -5.717 11.493 15.231 1.00 85.56 103 PHE A N 1
ATOM 812 C CA . PHE A 1 103 ? -5.179 10.365 14.478 1.00 85.56 103 PHE A CA 1
ATOM 813 C C . PHE A 1 103 ? -4.515 9.332 15.400 1.00 85.56 103 PHE A C 1
ATOM 815 O O . PHE A 1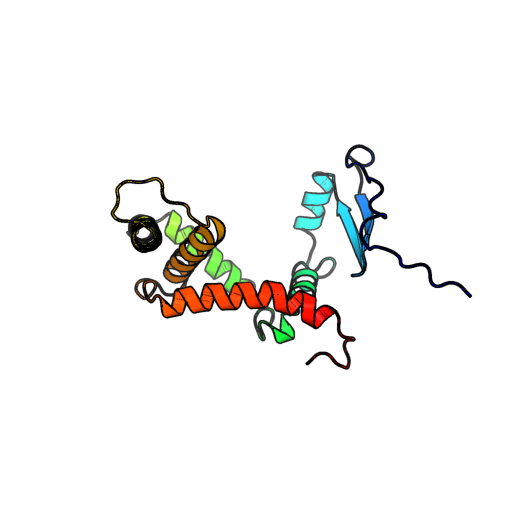 103 ? -4.676 8.138 15.179 1.00 85.56 103 PHE A O 1
ATOM 822 N N . ILE A 1 104 ? -3.806 9.767 16.449 1.00 87.12 104 ILE A N 1
ATOM 823 C CA . ILE A 1 104 ? -3.249 8.863 17.469 1.00 87.12 104 ILE A CA 1
ATOM 824 C C . ILE A 1 104 ? -4.359 8.159 18.256 1.00 87.12 104 ILE A C 1
ATOM 826 O O . ILE A 1 104 ? -4.271 6.951 18.471 1.00 87.12 104 ILE A O 1
ATOM 830 N N . GLU A 1 105 ? -5.404 8.886 18.652 1.00 89.50 105 GLU A N 1
ATOM 831 C CA . GLU A 1 105 ? -6.586 8.297 19.295 1.00 89.50 105 GLU A CA 1
ATOM 832 C C . GLU A 1 105 ? -7.227 7.232 18.403 1.00 89.50 105 GLU A C 1
ATOM 834 O O . GLU A 1 105 ? -7.609 6.166 18.879 1.00 89.50 105 GLU A O 1
ATOM 839 N N . GLU A 1 106 ? -7.280 7.474 17.092 1.00 88.81 106 GLU A N 1
ATOM 840 C CA . GLU A 1 106 ? -7.817 6.505 16.143 1.00 88.81 106 GLU A CA 1
ATOM 841 C C . GLU A 1 106 ? -6.930 5.260 15.991 1.00 88.81 106 GLU A C 1
ATOM 843 O O . GLU A 1 106 ? -7.457 4.156 15.863 1.00 88.81 106 GLU A O 1
ATOM 848 N N . ILE A 1 107 ? -5.599 5.395 16.070 1.00 90.31 107 ILE A N 1
ATOM 849 C CA . ILE A 1 107 ? -4.685 4.238 16.124 1.00 90.31 107 ILE A CA 1
ATOM 850 C C . ILE A 1 107 ? -4.996 3.373 17.346 1.00 90.31 107 ILE A C 1
ATOM 852 O O . ILE A 1 107 ? -5.082 2.152 17.223 1.00 90.31 107 ILE A O 1
ATOM 856 N N . GLN A 1 108 ? -5.154 3.994 18.518 1.00 90.38 108 GLN A N 1
ATOM 857 C CA . GLN A 1 108 ? -5.465 3.278 19.756 1.00 90.38 108 GLN A CA 1
ATOM 858 C C . GLN A 1 108 ? -6.822 2.585 19.658 1.00 90.38 108 GLN A C 1
ATOM 860 O O . GLN A 1 108 ? -6.913 1.391 19.928 1.00 90.38 108 GLN A O 1
ATOM 865 N N . HIS A 1 109 ? -7.840 3.306 19.186 1.00 88.94 109 HIS A N 1
ATOM 866 C CA . HIS A 1 109 ? -9.178 2.764 18.988 1.00 88.94 109 HIS A CA 1
ATOM 867 C C . HIS A 1 109 ? -9.185 1.573 18.024 1.00 88.94 109 HIS A C 1
ATOM 869 O O . HIS A 1 109 ? -9.710 0.517 18.366 1.00 88.94 109 HIS A O 1
ATOM 875 N N . SER A 1 110 ? -8.551 1.715 16.856 1.00 87.19 110 SER A N 1
ATOM 876 C CA . SER A 1 110 ? -8.455 0.647 15.854 1.00 87.19 110 SER A CA 1
ATOM 877 C C . SER A 1 110 ? -7.723 -0.575 16.410 1.00 87.19 110 SER A C 1
ATOM 879 O O . SER A 1 110 ? -8.140 -1.708 16.189 1.00 87.19 110 SER A O 1
ATOM 881 N N . PHE A 1 111 ? -6.642 -0.368 17.168 1.00 88.31 111 PHE A N 1
ATOM 882 C CA . PHE A 1 111 ? -5.902 -1.466 17.783 1.00 88.31 111 PHE A CA 1
ATOM 883 C C . PHE A 1 111 ? -6.729 -2.193 18.848 1.00 88.31 111 PHE A C 1
ATOM 885 O O . PHE A 1 111 ? -6.801 -3.419 18.836 1.00 88.31 111 PHE A O 1
ATOM 892 N N . GLU A 1 112 ? -7.374 -1.455 19.752 1.00 88.44 112 GLU A N 1
ATOM 893 C CA . GLU A 1 112 ? -8.244 -2.030 20.779 1.00 88.44 112 GLU A CA 1
ATOM 894 C C . GLU A 1 112 ? -9.418 -2.781 20.161 1.00 88.44 112 GLU A C 1
ATOM 896 O O . GLU A 1 112 ? -9.719 -3.888 20.592 1.00 88.44 112 GLU A O 1
ATOM 901 N N . GLN A 1 113 ? -10.061 -2.218 19.138 1.00 86.25 113 GLN A N 1
ATOM 902 C CA . GLN A 1 113 ? -11.166 -2.863 18.439 1.00 86.25 113 GLN A CA 1
ATOM 903 C C . GLN A 1 113 ? -10.732 -4.201 17.832 1.00 86.25 113 GLN A C 1
ATOM 905 O O . GLN A 1 113 ? -11.364 -5.223 18.091 1.00 86.25 113 GLN A O 1
ATOM 910 N N . GLU A 1 114 ? -9.642 -4.216 17.063 1.00 85.62 114 GLU A N 1
ATOM 911 C CA . GLU A 1 114 ? -9.173 -5.431 16.392 1.00 85.62 114 GLU A CA 1
ATOM 912 C C . GLU A 1 114 ? -8.677 -6.486 17.390 1.00 85.62 114 GLU A C 1
ATOM 914 O O . GLU A 1 114 ? -8.985 -7.665 17.249 1.00 85.62 114 GLU A O 1
ATOM 919 N N . ILE A 1 115 ? -7.972 -6.089 18.454 1.00 85.69 115 ILE A N 1
ATOM 920 C CA . ILE A 1 115 ? -7.481 -7.035 19.464 1.00 85.69 115 ILE A CA 1
ATOM 921 C C . ILE A 1 115 ? -8.617 -7.566 20.342 1.00 85.69 115 ILE A C 1
ATOM 923 O O . ILE A 1 115 ? -8.699 -8.776 20.555 1.00 85.69 115 ILE A O 1
ATOM 927 N N . ASN A 1 116 ? -9.514 -6.703 20.828 1.00 83.75 116 ASN A N 1
ATOM 928 C CA . ASN A 1 116 ? -10.607 -7.113 21.715 1.00 83.75 116 ASN A CA 1
ATOM 929 C C . ASN A 1 116 ? -11.588 -8.067 21.027 1.00 83.75 116 ASN A C 1
ATOM 931 O O . ASN A 1 116 ? -12.119 -8.957 21.686 1.00 83.75 116 ASN A O 1
ATOM 935 N N . ASN A 1 117 ? -11.774 -7.946 19.710 1.00 76.38 117 ASN A N 1
ATOM 936 C CA . ASN A 1 117 ? -12.574 -8.890 18.924 1.00 76.38 117 ASN A CA 1
ATOM 937 C C . ASN A 1 117 ? -11.991 -10.315 18.904 1.00 76.38 117 ASN A C 1
ATOM 939 O O . ASN A 1 117 ? -12.709 -11.271 18.608 1.00 76.38 117 ASN A O 1
ATOM 943 N N . HIS A 1 118 ? -10.702 -10.468 19.211 1.00 74.75 118 HIS A N 1
ATOM 944 C CA . HIS A 1 118 ? -9.975 -11.733 19.135 1.00 74.75 118 HIS A CA 1
ATOM 945 C C . HIS A 1 118 ? -9.466 -12.242 20.493 1.00 74.75 118 HIS A C 1
ATOM 947 O O . HIS A 1 118 ? -8.863 -13.314 20.546 1.00 74.75 118 HIS A O 1
ATOM 953 N N . LEU A 1 119 ? -9.712 -11.516 21.589 1.00 77.25 119 LEU A N 1
ATOM 954 C CA . LEU A 1 119 ? -9.360 -11.961 22.937 1.00 77.25 119 LEU A CA 1
ATOM 955 C C . LEU A 1 119 ? -10.312 -13.065 23.416 1.00 77.25 119 LEU A C 1
ATOM 957 O O . LEU A 1 119 ? -11.522 -12.871 23.524 1.00 77.25 119 LEU A O 1
ATOM 961 N N . GLN A 1 120 ? -9.755 -14.215 23.781 1.00 72.50 120 GLN A N 1
ATOM 962 C CA . GLN A 1 120 ? -10.463 -15.251 24.525 1.00 72.50 120 GLN A CA 1
ATOM 963 C C . GLN A 1 120 ? -10.506 -14.871 26.014 1.00 72.50 120 GLN A C 1
ATOM 965 O O . GLN A 1 120 ? -9.496 -14.470 26.593 1.00 72.50 120 GLN A O 1
ATOM 970 N N . SER A 1 121 ? -11.676 -14.998 26.653 1.00 68.62 121 SER A N 1
ATOM 971 C CA . SER A 1 121 ? -11.890 -14.592 28.056 1.00 68.62 121 SER A CA 1
ATOM 972 C C . SER A 1 121 ? -11.133 -15.421 29.102 1.00 68.62 121 SER A C 1
ATOM 974 O O . SER A 1 121 ? -11.167 -15.058 30.274 1.00 68.62 121 SER A O 1
ATOM 976 N N . ASP A 1 122 ? -10.467 -16.512 28.720 1.00 72.44 122 ASP A N 1
ATOM 977 C CA . ASP A 1 122 ? -9.986 -17.525 29.673 1.00 72.44 122 ASP A CA 1
ATOM 978 C C . ASP A 1 122 ? -8.584 -17.248 30.254 1.00 72.44 122 ASP A C 1
ATOM 980 O O . ASP A 1 122 ? -7.996 -18.088 30.924 1.00 72.44 122 ASP A O 1
ATOM 984 N N . GLY A 1 123 ? -8.020 -16.057 30.013 1.00 70.50 123 GLY A N 1
ATOM 985 C CA . GLY A 1 123 ? -6.717 -15.656 30.568 1.00 70.50 123 GLY A CA 1
ATOM 986 C C . GLY A 1 123 ? -5.505 -16.396 29.982 1.00 70.50 123 GLY A C 1
ATOM 987 O O . GLY A 1 123 ? -4.383 -16.175 30.439 1.00 70.50 123 GLY A O 1
ATOM 988 N N . ASP A 1 124 ? -5.724 -17.234 28.969 1.00 78.12 124 ASP A N 1
ATOM 989 C CA . ASP A 1 124 ? -4.693 -17.980 28.253 1.00 78.12 124 ASP A CA 1
ATOM 990 C C . ASP A 1 124 ? -4.057 -17.169 27.108 1.00 78.12 124 ASP A C 1
ATOM 992 O O . ASP A 1 124 ? -4.537 -16.107 26.696 1.00 78.12 124 ASP A O 1
ATOM 996 N N . TRP A 1 125 ? -2.931 -17.668 26.588 1.00 81.94 125 TRP A N 1
ATOM 997 C CA . TRP A 1 125 ? -2.243 -17.061 25.448 1.00 81.94 125 TRP A CA 1
ATOM 998 C C . TRP A 1 125 ? -3.133 -17.054 24.204 1.00 81.94 125 TRP A C 1
ATOM 1000 O O . TRP A 1 125 ? -3.561 -18.099 23.720 1.00 81.94 125 TRP A O 1
ATOM 1010 N N . ASN A 1 126 ? -3.346 -15.866 23.644 1.00 82.50 126 ASN A N 1
ATOM 1011 C CA . ASN A 1 126 ? -4.116 -15.698 22.420 1.00 82.50 126 ASN A CA 1
ATOM 1012 C C . ASN A 1 126 ? -3.199 -15.782 21.195 1.00 82.50 126 ASN A C 1
ATOM 1014 O O . ASN A 1 126 ? -2.152 -15.132 21.139 1.00 82.50 126 ASN A O 1
ATOM 1018 N N . GLN A 1 127 ? -3.600 -16.581 20.207 1.00 83.88 127 GLN A N 1
ATOM 1019 C CA . GLN A 1 127 ? -2.951 -16.632 18.902 1.00 83.88 127 GLN A CA 1
ATOM 1020 C C . GLN A 1 127 ? -3.672 -15.687 17.941 1.00 83.88 127 GLN A C 1
ATOM 1022 O O . GLN A 1 127 ? -4.889 -15.762 17.789 1.00 83.88 127 GLN A O 1
ATOM 1027 N N . PHE A 1 128 ? -2.906 -14.844 17.252 1.00 82.81 128 PHE A N 1
ATOM 1028 C CA . PHE A 1 128 ? -3.430 -13.868 16.305 1.00 82.81 128 PHE A CA 1
ATOM 1029 C C . PHE A 1 128 ? -2.800 -14.041 14.925 1.00 82.81 128 PHE A C 1
ATOM 1031 O O . PHE A 1 128 ? -1.611 -14.349 14.813 1.00 82.81 128 PHE A O 1
ATOM 1038 N N . ASP A 1 129 ? -3.580 -13.779 13.876 1.00 87.38 129 ASP A N 1
ATOM 1039 C CA . ASP A 1 129 ? -3.017 -13.541 12.551 1.00 87.38 129 ASP A CA 1
ATOM 1040 C C . ASP A 1 129 ? -2.575 -12.078 12.439 1.00 87.38 129 ASP A C 1
ATOM 1042 O O . ASP A 1 129 ? -3.374 -11.171 12.192 1.00 87.38 129 ASP A O 1
ATOM 1046 N N . CYS A 1 130 ? -1.271 -11.854 12.611 1.00 87.56 130 CYS A N 1
ATOM 1047 C CA . CYS A 1 130 ? -0.675 -10.526 12.520 1.00 87.56 130 CYS A CA 1
ATOM 1048 C C . CYS A 1 130 ? -0.949 -9.840 11.177 1.00 87.56 130 CYS A C 1
ATOM 1050 O O . CYS A 1 130 ? -1.034 -8.616 11.150 1.00 87.56 130 CYS A O 1
ATOM 1052 N N . TYR A 1 131 ? -1.066 -10.588 10.073 1.00 88.50 131 TYR A N 1
ATOM 1053 C CA . TYR A 1 131 ? -1.323 -9.989 8.765 1.00 88.50 131 TYR A CA 1
ATOM 1054 C C . TYR A 1 131 ? -2.737 -9.414 8.695 1.00 88.50 131 TYR A C 1
ATOM 1056 O O . TYR A 1 131 ? -2.893 -8.255 8.319 1.00 88.50 131 TYR A O 1
ATOM 1064 N N . THR A 1 132 ? -3.740 -10.189 9.116 1.00 87.06 132 THR A N 1
ATOM 1065 C CA . THR A 1 132 ? -5.140 -9.744 9.157 1.00 87.06 132 THR A CA 1
ATOM 1066 C C . THR A 1 132 ? -5.332 -8.555 10.095 1.00 87.06 132 THR A C 1
ATOM 1068 O O . THR A 1 132 ? -5.965 -7.572 9.724 1.00 87.06 132 THR A O 1
ATOM 1071 N N . ILE A 1 133 ? -4.735 -8.585 11.289 1.00 89.31 133 ILE A N 1
ATOM 1072 C CA . ILE A 1 133 ? -4.851 -7.459 12.228 1.00 89.31 133 ILE A CA 1
ATOM 1073 C C . ILE A 1 133 ? -4.151 -6.215 11.671 1.00 89.31 133 ILE A C 1
ATOM 1075 O O . ILE A 1 133 ? -4.705 -5.117 11.704 1.00 89.31 133 ILE A O 1
ATOM 1079 N N . ALA A 1 134 ? -2.940 -6.366 11.126 1.00 89.50 134 ALA A N 1
ATOM 1080 C CA . ALA A 1 134 ? -2.195 -5.238 10.580 1.00 89.50 134 ALA A CA 1
ATOM 1081 C C . ALA A 1 134 ? -2.882 -4.626 9.352 1.00 89.50 134 ALA A C 1
ATOM 1083 O O . ALA A 1 134 ? -2.892 -3.404 9.219 1.00 89.50 134 ALA A O 1
ATOM 1084 N N . SER A 1 135 ? -3.460 -5.441 8.463 1.00 89.56 135 SER A N 1
ATOM 1085 C CA . SER A 1 135 ? -4.161 -4.944 7.276 1.00 89.56 135 SER A CA 1
ATOM 1086 C C . SER A 1 135 ? -5.387 -4.121 7.665 1.00 89.56 135 SER A C 1
ATOM 1088 O O . SER A 1 135 ? -5.521 -2.991 7.196 1.00 89.56 135 SER A O 1
ATOM 1090 N N . ARG A 1 136 ? -6.209 -4.620 8.596 1.00 90.31 136 ARG A N 1
ATOM 1091 C CA . ARG A 1 136 ? -7.386 -3.910 9.117 1.00 90.31 136 ARG A CA 1
ATOM 1092 C C . ARG A 1 136 ? -7.012 -2.626 9.845 1.00 90.31 136 ARG A C 1
ATOM 1094 O O . ARG A 1 136 ? -7.600 -1.584 9.570 1.00 90.31 136 ARG A O 1
ATOM 1101 N N . LEU A 1 137 ? -5.972 -2.660 10.681 1.00 91.06 137 LEU A N 1
ATOM 1102 C CA . LEU A 1 137 ? -5.464 -1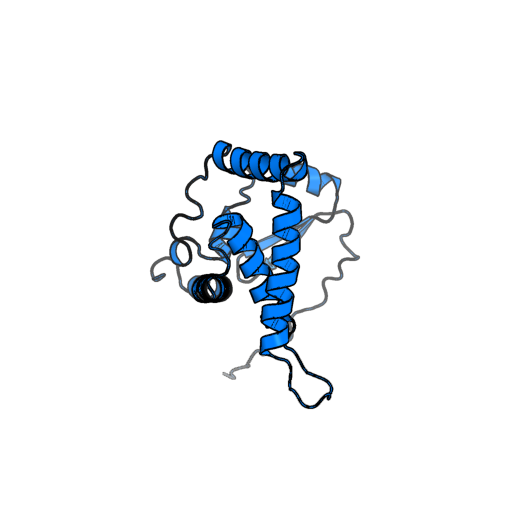.471 11.366 1.00 91.06 137 LEU A CA 1
ATOM 1103 C C . LEU A 1 137 ? -4.996 -0.406 10.367 1.00 91.06 137 LEU A C 1
ATOM 1105 O O . LEU A 1 137 ? -5.368 0.759 10.480 1.00 91.06 137 LEU A O 1
ATOM 1109 N N . VAL A 1 138 ? -4.218 -0.790 9.350 1.00 90.38 138 VAL A N 1
ATOM 1110 C CA . VAL A 1 138 ? -3.778 0.147 8.306 1.00 90.38 138 VAL A CA 1
ATOM 1111 C C . VAL A 1 138 ? -4.973 0.689 7.519 1.00 90.38 138 VAL A C 1
ATOM 1113 O O . VAL A 1 138 ? -5.011 1.890 7.255 1.00 90.38 138 VAL A O 1
ATOM 1116 N N . MET A 1 139 ? -5.962 -0.142 7.178 1.00 90.00 139 MET A N 1
ATOM 1117 C CA . MET A 1 139 ? -7.156 0.309 6.455 1.00 90.00 139 MET A CA 1
ATOM 1118 C C . MET A 1 139 ? -8.048 1.233 7.288 1.00 90.00 139 MET A C 1
ATOM 1120 O O . MET A 1 139 ? -8.554 2.206 6.735 1.00 90.00 139 MET A O 1
ATOM 1124 N N . GLY A 1 140 ? -8.171 1.025 8.601 1.00 89.12 140 GLY A N 1
ATOM 1125 C CA . GLY A 1 140 ? -8.842 1.963 9.510 1.00 89.12 140 GLY A CA 1
ATOM 1126 C C . GLY A 1 140 ? -8.165 3.338 9.525 1.00 89.12 140 GLY A C 1
ATOM 1127 O O . GLY A 1 140 ? -8.815 4.376 9.392 1.00 89.12 140 GLY A O 1
ATOM 1128 N N . LEU A 1 141 ? -6.830 3.368 9.543 1.00 89.25 141 LEU A N 1
ATOM 1129 C CA . LEU A 1 141 ? -6.073 4.622 9.456 1.00 89.25 141 LEU A CA 1
ATOM 1130 C C . LEU A 1 141 ? -6.190 5.298 8.090 1.00 89.25 141 LEU A C 1
ATOM 1132 O O . LEU A 1 141 ? -6.280 6.526 8.006 1.00 89.25 141 LEU A O 1
ATOM 1136 N N . VAL A 1 142 ? -6.215 4.515 7.012 1.00 87.56 142 VAL A N 1
ATOM 1137 C CA . VAL A 1 142 ? -6.494 5.021 5.664 1.00 87.56 142 VAL A CA 1
ATOM 1138 C C . VAL A 1 142 ? -7.917 5.577 5.592 1.00 87.56 142 VAL A C 1
ATOM 1140 O O . VAL A 1 142 ? -8.114 6.650 5.023 1.00 87.56 142 VAL A O 1
ATOM 1143 N N . ALA A 1 143 ? -8.894 4.933 6.232 1.00 87.62 143 ALA A N 1
ATOM 1144 C CA . ALA A 1 143 ? -10.255 5.440 6.341 1.00 87.62 143 ALA A CA 1
ATOM 1145 C C . ALA A 1 143 ? -10.294 6.776 7.103 1.00 87.62 143 ALA A C 1
ATOM 1147 O O . ALA A 1 143 ? -10.910 7.720 6.616 1.00 87.62 143 ALA A O 1
ATOM 1148 N N . LYS A 1 144 ? -9.569 6.925 8.224 1.00 86.81 144 LYS A N 1
ATOM 1149 C CA . LYS A 1 144 ? -9.448 8.210 8.952 1.00 86.81 144 LYS A CA 1
ATOM 1150 C C . LYS A 1 144 ? -8.814 9.293 8.093 1.00 86.81 144 LYS A C 1
ATOM 1152 O O . LYS A 1 144 ? -9.240 10.448 8.120 1.00 86.81 144 LYS A O 1
ATOM 1157 N N . LEU A 1 145 ? -7.819 8.923 7.291 1.00 83.19 145 LEU A N 1
ATOM 1158 C CA . LEU A 1 145 ? -7.164 9.845 6.375 1.00 83.19 145 LEU A CA 1
ATOM 1159 C C . LEU A 1 145 ? -8.110 10.316 5.258 1.00 83.19 145 LEU A C 1
ATOM 1161 O O . LEU A 1 145 ? -8.124 11.506 4.948 1.00 83.19 145 LEU A O 1
ATOM 1165 N N . LEU A 1 146 ? -8.873 9.405 4.649 1.00 81.81 146 LEU A N 1
ATOM 1166 C CA . LEU A 1 146 ? -9.690 9.683 3.462 1.00 81.81 146 LEU A CA 1
ATOM 1167 C C . LEU A 1 146 ? -11.096 10.204 3.789 1.00 81.81 146 LEU A C 1
ATOM 1169 O O . LEU A 1 146 ? -11.566 11.128 3.129 1.00 81.81 146 LEU A O 1
ATOM 1173 N N . ALA A 1 147 ? -11.755 9.615 4.785 1.00 81.06 147 ALA A N 1
ATOM 1174 C CA . ALA A 1 147 ? -13.142 9.888 5.160 1.00 81.06 147 ALA A CA 1
ATOM 1175 C C . ALA A 1 147 ? -13.278 10.736 6.438 1.00 81.06 147 ALA A C 1
ATOM 1177 O O . ALA A 1 147 ? -14.372 11.203 6.745 1.00 81.06 147 ALA A O 1
ATOM 1178 N N . GLY A 1 148 ? -12.185 10.980 7.171 1.00 82.12 148 GLY A N 1
ATOM 1179 C CA . GLY A 1 148 ? -12.234 11.746 8.415 1.00 82.12 148 GLY A CA 1
ATOM 1180 C C . GLY A 1 148 ? -12.976 10.983 9.510 1.00 82.12 148 GLY A C 1
ATOM 1181 O O . GLY A 1 148 ? -12.662 9.829 9.785 1.00 82.12 148 GLY A O 1
ATOM 1182 N N . ASP A 1 149 ? -13.948 11.622 10.154 1.00 78.25 149 ASP A N 1
ATOM 1183 C CA . ASP A 1 149 ? -14.597 11.076 11.354 1.00 78.25 149 ASP A CA 1
ATOM 1184 C C . ASP A 1 149 ? -15.544 9.896 11.072 1.00 78.25 149 ASP A C 1
ATOM 1186 O O . ASP A 1 149 ? -15.795 9.092 11.964 1.00 78.25 149 ASP A O 1
ATOM 1190 N N . GLU A 1 150 ? -15.949 9.698 9.815 1.00 79.31 150 GLU A N 1
ATOM 1191 C CA . GLU A 1 150 ? -16.751 8.547 9.356 1.00 79.31 150 GLU A CA 1
ATOM 1192 C C . GLU A 1 150 ? -15.917 7.262 9.141 1.00 79.31 150 GLU A C 1
ATOM 1194 O O . GLU A 1 150 ? -16.374 6.282 8.552 1.00 79.31 150 GLU A O 1
ATOM 1199 N N . CYS A 1 151 ? -14.661 7.251 9.590 1.00 80.81 151 CYS A N 1
ATOM 1200 C CA . CYS A 1 151 ? -13.718 6.149 9.381 1.00 80.81 151 CYS A CA 1
ATOM 1201 C C . CYS A 1 151 ? -14.029 4.853 10.136 1.00 80.81 151 CYS A C 1
ATOM 1203 O O . CYS A 1 151 ? -13.537 3.801 9.740 1.00 80.81 151 CYS A O 1
ATOM 1205 N N . ARG A 1 152 ? -14.851 4.915 11.188 1.00 84.25 152 ARG A N 1
ATOM 1206 C CA . ARG A 1 152 ? -15.146 3.780 12.080 1.00 84.25 152 ARG A CA 1
ATOM 1207 C C . ARG A 1 152 ? -16.213 2.827 11.546 1.00 84.25 152 ARG A C 1
ATOM 1209 O O . ARG A 1 152 ? -16.652 1.940 12.272 1.00 84.25 152 ARG A O 1
ATOM 1216 N N . ASN A 1 153 ? -16.665 3.004 10.304 1.00 86.44 153 ASN A N 1
ATOM 1217 C CA . ASN A 1 153 ? -17.594 2.062 9.692 1.00 86.44 153 ASN A CA 1
ATOM 1218 C C . ASN A 1 153 ? -16.852 0.754 9.337 1.00 86.44 153 ASN A C 1
ATOM 1220 O O . ASN A 1 153 ? -16.019 0.776 8.424 1.00 86.44 153 ASN A O 1
ATOM 1224 N N . PRO A 1 154 ? -17.158 -0.382 9.997 1.00 85.50 154 PRO A N 1
ATOM 1225 C CA . PRO A 1 154 ? -16.487 -1.650 9.720 1.00 85.50 154 PRO A CA 1
ATOM 1226 C C . PRO A 1 154 ? -16.685 -2.110 8.272 1.00 85.50 154 PRO A C 1
ATOM 1228 O O . PRO A 1 154 ? -15.747 -2.631 7.682 1.00 85.50 154 PRO A O 1
ATOM 1231 N N . GLU A 1 155 ? -17.839 -1.830 7.655 1.00 88.56 155 GLU A N 1
ATOM 1232 C CA . GLU A 1 155 ? -18.102 -2.203 6.258 1.00 88.56 155 GLU A CA 1
ATOM 1233 C C . GLU A 1 155 ? -17.158 -1.484 5.284 1.00 88.56 155 GLU A C 1
ATOM 1235 O O . GLU A 1 155 ? -16.728 -2.057 4.286 1.00 88.56 155 GLU A O 1
ATOM 1240 N N . SER A 1 156 ? -16.797 -0.232 5.583 1.00 85.38 156 SER A N 1
ATOM 1241 C CA . SER A 1 156 ? -15.834 0.525 4.779 1.00 85.38 156 SER A CA 1
ATOM 1242 C C . SER A 1 156 ? -14.425 -0.052 4.906 1.00 85.38 156 SER A C 1
ATOM 1244 O O . SER A 1 156 ? -13.701 -0.129 3.916 1.00 85.38 156 SER A O 1
ATOM 1246 N N . ILE A 1 157 ? -14.030 -0.456 6.117 1.00 88.19 157 ILE A N 1
ATOM 1247 C CA . ILE A 1 157 ? -12.715 -1.054 6.379 1.00 88.19 157 ILE A CA 1
ATOM 1248 C C . ILE A 1 157 ? -12.613 -2.413 5.681 1.00 88.19 157 ILE A C 1
ATOM 1250 O O . ILE A 1 157 ? -11.629 -2.661 4.985 1.00 88.19 157 ILE A O 1
ATOM 1254 N N . ASP A 1 158 ? -13.647 -3.247 5.806 1.00 91.00 158 ASP A N 1
ATOM 1255 C CA . ASP A 1 158 ? -13.746 -4.546 5.136 1.00 91.00 158 ASP A CA 1
ATOM 1256 C C . ASP A 1 158 ? -13.660 -4.375 3.619 1.00 91.00 158 ASP A C 1
ATOM 1258 O O . ASP A 1 158 ? -12.835 -5.013 2.967 1.00 91.00 158 ASP A O 1
ATOM 1262 N N . LEU A 1 159 ? -14.409 -3.416 3.065 1.00 89.50 159 LEU A N 1
ATOM 1263 C CA . LEU A 1 159 ? -14.349 -3.082 1.646 1.00 89.50 159 LEU A CA 1
ATOM 1264 C C . LEU A 1 159 ? -12.936 -2.679 1.203 1.00 89.50 159 LEU A C 1
ATOM 1266 O O . LEU A 1 159 ? -12.492 -3.096 0.134 1.00 89.50 159 LEU A O 1
ATOM 1270 N N . PHE A 1 160 ? -12.215 -1.868 1.982 1.00 89.06 160 PHE A N 1
ATOM 1271 C CA . PHE A 1 160 ? -10.844 -1.476 1.641 1.00 89.06 160 PHE A CA 1
ATOM 1272 C C . PHE A 1 160 ? -9.868 -2.657 1.706 1.00 89.06 160 PHE A C 1
ATOM 1274 O O . PHE A 1 160 ? -9.019 -2.796 0.818 1.00 89.06 160 PHE A O 1
ATOM 1281 N N . CYS A 1 161 ? -10.000 -3.527 2.707 1.00 90.19 161 CYS A N 1
ATOM 1282 C CA . CYS A 1 161 ? -9.228 -4.763 2.808 1.00 90.19 161 CYS A CA 1
ATOM 1283 C C . CYS A 1 161 ? -9.477 -5.675 1.598 1.00 90.19 161 CYS A C 1
ATOM 1285 O O . CYS A 1 161 ? -8.530 -6.044 0.902 1.00 90.19 161 CYS A O 1
ATOM 1287 N N . ASP A 1 162 ? -10.739 -5.971 1.296 1.00 91.38 162 ASP A N 1
ATOM 1288 C CA . ASP A 1 162 ? -11.124 -6.869 0.207 1.00 91.38 162 ASP A CA 1
ATOM 1289 C C . ASP A 1 162 ? -10.716 -6.301 -1.149 1.00 91.38 162 ASP A C 1
ATOM 1291 O O . ASP A 1 162 ? -10.086 -6.982 -1.956 1.00 91.38 162 ASP A O 1
ATOM 1295 N N . TYR A 1 163 ? -10.987 -5.017 -1.390 1.00 87.62 163 TYR A N 1
ATOM 1296 C CA . TYR A 1 163 ? -10.616 -4.365 -2.640 1.00 87.62 163 TYR A CA 1
ATOM 1297 C C . TYR A 1 163 ? -9.098 -4.383 -2.869 1.00 87.62 163 TYR A C 1
ATOM 1299 O O . TYR A 1 163 ? -8.637 -4.663 -3.978 1.00 87.62 163 TYR A O 1
ATOM 1307 N N . THR A 1 164 ? -8.295 -4.108 -1.835 1.00 85.88 164 THR A N 1
ATOM 1308 C CA . THR A 1 164 ? -6.830 -4.132 -1.969 1.00 85.88 164 THR A CA 1
ATOM 1309 C C . THR A 1 164 ? -6.290 -5.546 -2.182 1.00 85.88 164 THR A C 1
ATOM 1311 O O . THR A 1 164 ? -5.399 -5.727 -3.019 1.00 85.88 164 THR A O 1
ATOM 1314 N N . ALA A 1 165 ? -6.850 -6.548 -1.500 1.00 88.75 165 ALA A N 1
ATOM 1315 C CA . ALA A 1 165 ? -6.504 -7.953 -1.696 1.00 88.75 165 ALA A CA 1
AT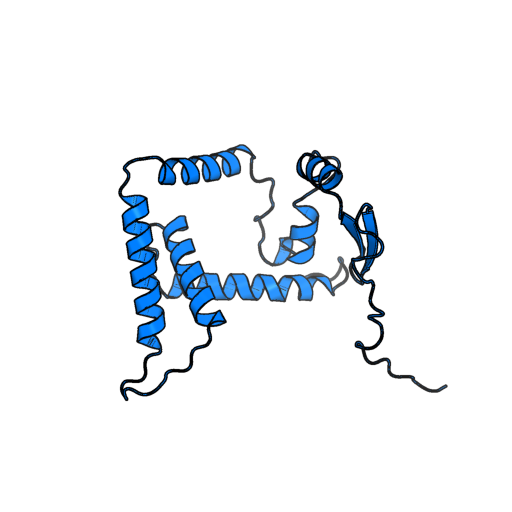OM 1316 C C . ALA A 1 165 ? -6.856 -8.433 -3.115 1.00 88.75 165 ALA A C 1
ATOM 1318 O O . ALA A 1 165 ? -6.000 -8.976 -3.821 1.00 88.75 165 ALA A O 1
ATOM 1319 N N . GLU A 1 166 ? -8.074 -8.152 -3.579 1.00 88.50 166 GLU A N 1
ATOM 1320 C CA . GLU A 1 166 ? -8.540 -8.507 -4.921 1.00 88.50 166 GLU A CA 1
ATOM 1321 C C . GLU A 1 166 ? -7.732 -7.798 -6.012 1.00 88.50 166 GLU A C 1
ATOM 1323 O O . GLU A 1 166 ? -7.401 -8.401 -7.031 1.00 88.50 166 GLU A O 1
ATOM 1328 N N . MET A 1 167 ? -7.310 -6.548 -5.802 1.00 85.56 167 MET A N 1
ATOM 1329 C CA . MET A 1 167 ? -6.436 -5.851 -6.751 1.00 85.56 167 MET A CA 1
ATOM 1330 C C . MET A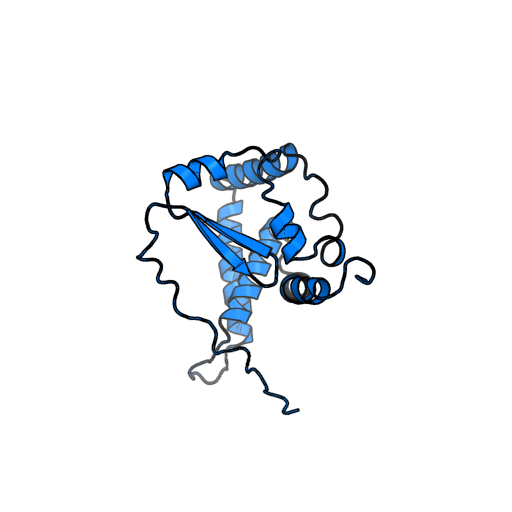 1 167 ? -5.049 -6.516 -6.854 1.00 85.56 167 MET A C 1
ATOM 1332 O O . MET A 1 167 ? -4.500 -6.638 -7.956 1.00 85.56 167 MET A O 1
ATOM 1336 N N . LEU A 1 168 ? -4.485 -6.970 -5.727 1.00 86.00 168 LEU A N 1
ATOM 1337 C CA . LEU A 1 168 ? -3.186 -7.657 -5.669 1.00 86.00 168 LEU A CA 1
ATOM 1338 C C . LEU A 1 168 ? -3.215 -9.038 -6.337 1.00 86.00 168 LEU A C 1
ATOM 1340 O O . LEU A 1 168 ? -2.214 -9.447 -6.928 1.00 86.00 168 LEU A O 1
ATOM 1344 N N . VAL A 1 169 ? -4.347 -9.743 -6.275 1.00 89.00 169 VAL A N 1
ATOM 1345 C CA . VAL A 1 169 ? -4.523 -11.074 -6.882 1.00 89.00 169 VAL A CA 1
ATOM 1346 C C . VAL A 1 169 ? -4.998 -10.978 -8.337 1.00 89.00 169 VAL A C 1
ATOM 1348 O O . VAL A 1 169 ? -4.440 -11.625 -9.232 1.00 89.00 169 VAL A O 1
ATOM 1351 N N . GLY A 1 170 ? -6.002 -10.143 -8.592 1.00 87.62 170 GLY A N 1
ATOM 1352 C CA . GLY A 1 170 ? -6.669 -9.990 -9.880 1.00 87.62 170 GLY A CA 1
ATOM 1353 C C . GLY A 1 170 ? -5.755 -9.442 -10.969 1.00 87.62 170 GLY A C 1
ATOM 1354 O O . GLY A 1 170 ? -5.786 -9.933 -12.096 1.00 87.62 170 GLY A O 1
ATOM 1355 N N . GLY A 1 171 ? -4.870 -8.495 -10.644 1.00 87.38 171 GLY A N 1
ATOM 1356 C CA . GLY A 1 171 ? -3.929 -7.928 -11.612 1.00 87.38 171 GLY A CA 1
ATOM 1357 C C . GLY A 1 171 ? -3.019 -8.981 -12.263 1.00 87.38 171 GLY A C 1
ATOM 1358 O O . GLY A 1 171 ? -3.072 -9.180 -13.484 1.00 87.38 171 GLY A O 1
ATOM 1359 N N . PRO A 1 172 ? -2.225 -9.726 -11.474 1.00 87.81 172 PRO A N 1
ATOM 1360 C CA . PRO A 1 172 ? -1.412 -10.830 -11.973 1.00 87.81 172 PRO A CA 1
ATOM 1361 C C . PRO A 1 172 ? -2.217 -11.929 -12.672 1.00 87.81 172 PRO A C 1
ATOM 1363 O O . PRO A 1 172 ? -1.703 -12.541 -13.610 1.00 87.81 172 PRO A O 1
ATOM 1366 N N . TYR A 1 173 ? -3.457 -12.187 -12.245 1.00 88.94 173 TYR A N 1
ATOM 1367 C CA . TYR A 1 173 ? -4.336 -13.155 -12.899 1.00 88.94 173 TYR A CA 1
ATOM 1368 C C . TYR A 1 173 ? -4.737 -12.696 -14.308 1.00 88.94 173 TYR A C 1
ATOM 1370 O O . TYR A 1 173 ? -4.494 -13.414 -15.279 1.00 88.94 173 TYR A O 1
ATOM 1378 N N . ILE A 1 174 ? -5.250 -11.469 -14.446 1.00 88.25 174 ILE A N 1
ATOM 1379 C CA . ILE A 1 174 ? -5.658 -10.870 -15.727 1.00 88.25 174 ILE A CA 1
ATOM 1380 C C . ILE A 1 174 ? -4.470 -10.762 -16.689 1.00 88.25 174 ILE A C 1
ATOM 1382 O O . ILE A 1 174 ? -4.604 -10.967 -17.895 1.00 88.25 174 ILE A O 1
ATOM 1386 N N . ARG A 1 175 ? -3.269 -10.499 -16.164 1.00 85.75 175 ARG A N 1
ATOM 1387 C CA . ARG A 1 175 ? -2.042 -10.399 -16.963 1.00 85.75 175 ARG A CA 1
ATOM 1388 C C . ARG A 1 175 ? -1.700 -11.683 -17.729 1.00 85.75 175 ARG A C 1
ATOM 1390 O O . ARG A 1 175 ? -0.991 -11.604 -18.729 1.00 85.75 175 ARG A O 1
ATOM 1397 N N . ARG A 1 176 ? -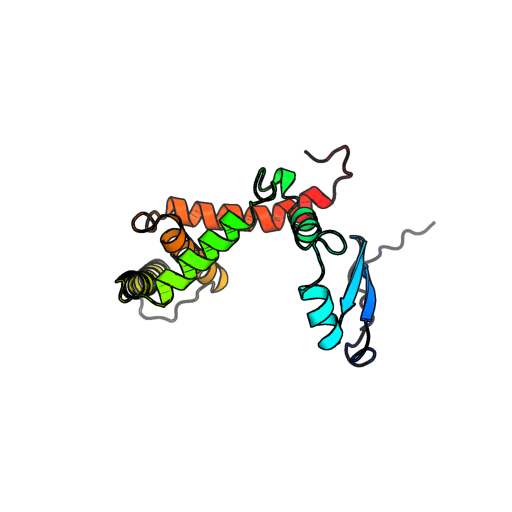2.176 -12.851 -17.284 1.00 85.31 176 ARG A N 1
ATOM 1398 C CA . ARG A 1 176 ? -1.917 -14.140 -17.954 1.00 85.31 176 ARG A CA 1
ATOM 1399 C C . ARG A 1 176 ? -2.639 -14.266 -19.293 1.00 85.31 176 ARG A C 1
ATOM 1401 O O . ARG A 1 176 ? -2.237 -15.083 -20.117 1.00 85.31 176 ARG A O 1
ATOM 1408 N N . PHE A 1 177 ? -3.685 -13.475 -19.510 1.00 87.31 177 PHE A N 1
ATOM 1409 C CA . PHE A 1 177 ? -4.434 -13.475 -20.755 1.00 87.31 177 PHE A CA 1
ATOM 1410 C C . PHE A 1 177 ? -3.747 -12.590 -21.811 1.00 87.31 177 PHE A C 1
ATOM 1412 O O . PHE A 1 177 ? -3.286 -11.491 -21.488 1.00 87.31 177 PHE A O 1
ATOM 1419 N N . PRO A 1 178 ? -3.692 -13.027 -23.082 1.00 85.62 178 PRO A N 1
ATOM 1420 C CA . PRO A 1 178 ? -3.353 -12.168 -24.210 1.00 85.62 178 PRO A CA 1
ATOM 1421 C C . PRO A 1 178 ? -4.236 -10.919 -24.264 1.00 85.62 178 PRO A C 1
ATOM 1423 O O . PRO A 1 178 ? -5.430 -10.991 -23.978 1.00 85.62 178 PRO A O 1
ATOM 1426 N N . ASP A 1 179 ? -3.674 -9.789 -24.700 1.00 84.50 179 ASP A N 1
ATOM 1427 C CA . ASP A 1 179 ? -4.350 -8.481 -24.657 1.00 84.50 179 ASP A CA 1
ATOM 1428 C C . ASP A 1 179 ? -5.714 -8.442 -25.366 1.00 84.50 179 ASP A C 1
ATOM 1430 O O . ASP A 1 179 ? -6.586 -7.683 -24.959 1.00 84.50 179 ASP A O 1
ATOM 1434 N N . PHE A 1 180 ? -5.922 -9.272 -26.393 1.00 87.00 180 PHE A N 1
ATOM 1435 C CA . PHE A 1 180 ? -7.169 -9.323 -27.164 1.00 87.00 180 PHE A CA 1
ATOM 1436 C C . PHE A 1 180 ? -8.301 -10.134 -26.503 1.00 87.00 180 PHE A C 1
ATOM 1438 O O . PHE A 1 180 ? -9.429 -10.068 -26.981 1.00 87.00 180 PHE A O 1
ATOM 1445 N N . ILE A 1 181 ? -8.019 -10.893 -25.434 1.00 87.38 181 ILE A N 1
ATOM 1446 C CA . ILE A 1 181 ? -9.028 -11.636 -24.649 1.00 87.38 181 ILE A CA 1
ATOM 1447 C C . ILE A 1 181 ? -9.064 -11.232 -23.174 1.00 87.38 181 ILE A C 1
ATOM 1449 O O . ILE A 1 181 ? -9.712 -11.906 -22.373 1.00 87.38 181 ILE A O 1
ATOM 1453 N N . LYS A 1 182 ? -8.349 -10.169 -22.789 1.00 84.50 182 LYS A N 1
ATOM 1454 C CA . LYS A 1 182 ? -8.521 -9.596 -21.452 1.00 84.50 182 LYS A CA 1
ATOM 1455 C C . LYS A 1 182 ? -9.981 -9.129 -21.295 1.00 84.50 182 LYS A C 1
ATOM 1457 O O . LYS A 1 182 ? -10.533 -8.638 -22.282 1.00 84.50 182 LYS A O 1
ATOM 1462 N N . PRO A 1 183 ? -10.589 -9.351 -20.115 1.00 71.75 183 PRO A N 1
ATOM 1463 C CA . PRO A 1 183 ? -12.019 -9.138 -19.873 1.00 71.75 183 PRO A CA 1
ATOM 1464 C C . PRO A 1 183 ? -12.480 -7.698 -20.109 1.00 71.75 183 PRO A C 1
ATOM 1466 O O . PRO A 1 183 ? -11.640 -6.781 -20.017 1.00 71.75 183 PRO A O 1
#

InterPro domains:
  IPR036396 Cytochrome P450 superfamily [G3DSA:1.10.630.10] (5-183)
  IPR036396 Cytochrome P450 superfamily [SSF48264] (25-181)

Sequence (183 aa):
MPVVGISPFESYKSLTPLQHRDFAFQVATPTGWNVCICNDAMIREYLNASDEYLSSTAPIQGFFQSRFTAPGLFHKIPSSMMSKALTWSRTRTRSGDEYFPSFIEEIQHSFEQEINNHLQSDGDWNQFDCYTIASRLVMGLVAKLLAGDECRNPESIDLFCDYTAEMLVGGPYIRRFPDFIKP

Foldseek 3Di:
DDDDDDDPPPPPPDPDCPPAQAHWDWDQDPLGIDIDGNHPVVVVVLVPDDCVVPNPVVVVCLQLVCCPLPNPPPPPPPVVNVVVLVVVVVVLVPDPDCLVVVLVVQLVVLLCVLVVVQDDPPPDDTDDDPVVSVLLSVLLSVLCVPVNPVSPDVVSSVCVSVSVVCSNVVSVVLSVDDPVPRD

Solvent-accessible surface area (backbone atoms only — not comparable to full-atom values): 11239 Å² total; per-residue (Å²): 136,86,85,79,86,77,73,93,78,82,79,77,77,76,81,62,74,78,83,50,53,80,42,70,48,76,43,84,48,101,87,47,80,45,74,48,76,54,31,70,72,56,52,55,49,64,75,67,48,54,64,90,83,47,58,78,57,59,62,53,39,60,48,32,35,26,79,77,62,40,67,70,76,78,53,82,70,51,67,67,57,56,50,45,53,52,49,52,56,54,46,59,74,69,50,101,54,67,61,52,62,53,50,52,52,48,51,52,51,42,49,50,54,58,49,60,79,62,60,64,90,81,81,63,91,73,85,77,63,64,65,63,51,49,50,52,40,52,33,36,52,51,28,38,71,75,59,41,90,69,25,81,43,64,69,61,32,51,47,50,49,50,52,53,51,47,32,67,51,46,7,58,56,54,60,74,43,59,84,94,69,47,132

Secondary structure (DSSP, 8-state):
-------TTS------TTSSTTSEEEEEETTEEEEEE--HHHHHHHHTS-TTT--SHHHHHHHHTHHHHSTTTTS---HHHHHHHHHHHHHHTTS--THHHHHHHHHHHHHHHHHHTT--TTSSPPP--HHHHHHHHHHHHHHHHHHGGGGG-HHHHHHHHHHHHHHHHHHHHHTTS-TTT--

Organism: NCBI:txid1131564

pLDDT: mean 76.65, std 16.2, range [26.72, 91.38]

=== Feature glossary ===
The features interleaved in this record are:

— What the protein is —

Sequence gives the chain of amino acids in standard one-letter code (A=alanine, C=cysteine, …, Y=tyrosine), read N→C. It is the only feature that is directly encoded by the gene; all structural features are derived from the folded form of this sequence.

Database cross-references. InterPro integrates a dozen domain/family signature databases into unified entries with residue-range hits. GO terms attach function/process/location labels with evidence codes. CATH codes position the fold in a four-level structural taxonomy. Organism is the NCBI-taxonomy species name.

— Where its atoms are —

Atomic coordinates in PDBx/mmCIF format — the same representation the Protein Data Bank distributes. Each line of the _atom_site loop places one backbone atom in Cartesian space (units: ångströms, origin: arbitrary).

The six renders are orthographic views along the three Cartesian axes in both directions. Representation (cartoon, sticks, or surface) and color scheme (sequence-rainbow or by-chain) vary across proteins so the training set covers all the common visualization conventions.

— Local backbone conformation —

Eight-state secondary structure (DSSP): H is the canonical α-helix, G the tighter 3₁₀-helix, I the wider π-helix; E/B are β-structure, T and S are turns and bends, and '-' is everything else. DSSP derives these from the pattern of main-chain N–H···O=C hydrogen bonds, not from the sequence.

P-SEA three-state annotation labels each residue as helix, strand, or coil based purely on the geometry of the Cα trace. It serves as a fallback when the full backbone (and thus DSSP) is unavailable.

The φ/ψ torsion pair specifies the backbone conformation at each residue. φ rotates about the N–Cα bond, ψ about the Cα–C bond. Steric clashes forbid most of the (φ, ψ) plane — the allowed regions (α-helix basin, β-sheet basin, left-handed helix) are the Ramachandran-allowed regions.

— Global shape and packing —

The geometric summary reports three shape descriptors. Rg (radius of gyration) measures how spread out the Cα atoms are about their centre of mass; compact globular proteins have small Rg, elongated or unfolded ones large. Cα contacts (<8 Å, |i−j|>4) count long-range residue pairs in spatial proximity — high for tightly packed folds, near zero for rods or random coil. The bounding-box extents give the protein's footprint along x, y, z in Å.

Solvent-accessible surface area (SASA) is the area in Å² traced out by the centre of a 1.4 Å probe sphere (a water molecule) rolled over the protein's van der Waals surface (Shrake–Rupley / Lee–Richards construction). Buried residues have near-zero SASA; fully exposed residues can exceed 200 Å². The total SASA scales roughly with the number of surface residues.

The contact map is a binary N×N matrix image: pixel (i, j) is dark where Cα_i and Cα_j are within 8 Å and |i−j|>4. Because the |i−j|>4 filter removes local helical contacts, off-diagonal stripes parallel to the main diagonal indicate parallel β-sheets; stripes perpendicular to it indicate antiparallel β-sheets. The Ramachandran plot scatters every residue's (φ, ψ) pair against the sterically allowed regions. The PAE heatmap renders the predicted-aligned-error matrix.

— Structural neighborhood —

3Di is Foldseek's structural alphabet. Each residue is assigned one of twenty discrete states based on how its Cα sits relative to its spatial (not sequential) neighbors. Aligning 3Di strings finds structural homologs roughly as well as full 3D superposition, but orders of magnitude faster.

Nearest PDB neighbors are the top structural matches found by Foldseek when searching this structure against the entire Protein Data Bank. Each hit reports a TM-score (0 to 1; >0.5 almost always implies the same fold) and an E-value. These are *structural* homologs — they may share no detectable sequence similarity.

— Confidence and disorder —

For AlphaFold models, the B-factor field carries pLDDT — the model's own estimate of local accuracy on a 0–100 scale. Regions with pLDDT<50 should be treated as essentially unmodeled; they often correspond to intrinsically disordered segments.

Crystallographic B-factors measure how much each atom's electron density is smeared out, in Å². They rise in mobile loops and surface residues and fall in the buried interior. In AlphaFold models this column is repurposed to hold pLDDT instead.

Predicted aligned error is AlphaFold's pairwise confidence. Unlike pLDDT (per-residue), PAE is per-residue-pair and captures whether two parts of the structure are correctly placed relative to each other. Units are ångströms of expected positional error.